Protein AF-A0A7M3IAP6-F1 (afdb_monomer_lite)

Structure (mmCIF, N/CA/C/O backbone):
data_AF-A0A7M3IAP6-F1
#
_entry.id   AF-A0A7M3IAP6-F1
#
loop_
_atom_site.group_PDB
_atom_site.id
_atom_site.type_symbol
_atom_site.label_atom_id
_atom_site.label_alt_id
_atom_site.label_comp_id
_atom_site.label_asym_id
_atom_site.label_entity_id
_atom_site.label_seq_id
_atom_site.pdbx_PDB_ins_code
_atom_site.Cartn_x
_atom_site.Cartn_y
_atom_site.Cartn_z
_atom_site.occupancy
_atom_site.B_iso_or_equiv
_atom_site.auth_seq_id
_atom_site.auth_comp_id
_atom_site.auth_asym_id
_atom_site.auth_atom_id
_atom_site.pdbx_PDB_model_num
ATOM 1 N N . LYS A 1 1 ? -26.383 0.575 -62.147 1.00 45.34 1 LYS A N 1
ATOM 2 C CA . LYS A 1 1 ? -25.329 0.020 -61.262 1.00 45.34 1 LYS A CA 1
ATOM 3 C C . LYS A 1 1 ? -24.252 1.082 -61.033 1.00 45.34 1 LYS A C 1
ATOM 5 O O . LYS A 1 1 ? -23.446 1.267 -61.935 1.00 45.34 1 LYS A O 1
ATOM 10 N N . PRO A 1 2 ? -24.232 1.783 -59.890 1.00 37.94 2 PRO A N 1
ATOM 11 C CA . PRO A 1 2 ? -23.058 2.532 -59.458 1.00 37.94 2 PRO A CA 1
ATOM 12 C C . PRO A 1 2 ? -22.398 1.846 -58.250 1.00 37.94 2 PRO A C 1
ATOM 14 O O . PRO A 1 2 ? -23.062 1.478 -57.285 1.00 37.94 2 PRO A O 1
ATOM 17 N N . VAL A 1 3 ? -21.087 1.629 -58.341 1.00 41.12 3 VAL A N 1
ATOM 18 C CA . VAL A 1 3 ? -20.248 1.026 -57.296 1.00 41.12 3 VAL A CA 1
ATOM 19 C C . VAL A 1 3 ? -19.881 2.109 -56.282 1.00 41.12 3 VAL A C 1
ATOM 21 O O . VAL A 1 3 ? -19.198 3.072 -56.629 1.00 41.12 3 VAL A O 1
ATOM 24 N N . VAL A 1 4 ? -20.321 1.954 -55.033 1.00 40.97 4 VAL A N 1
ATOM 25 C CA . VAL A 1 4 ? -19.908 2.801 -53.906 1.00 40.97 4 VAL A CA 1
ATOM 26 C C . VAL A 1 4 ? -18.504 2.370 -53.476 1.00 40.97 4 VAL A C 1
ATOM 28 O O . VAL A 1 4 ? -18.317 1.263 -52.976 1.00 40.97 4 VAL A O 1
ATOM 31 N N . LYS A 1 5 ? -17.501 3.229 -53.680 1.00 45.88 5 LYS A N 1
ATOM 32 C CA . LYS A 1 5 ? -16.162 3.047 -53.103 1.00 45.88 5 LYS A CA 1
ATOM 33 C C . LYS A 1 5 ? -16.163 3.616 -51.684 1.00 45.88 5 LYS A C 1
ATOM 35 O O . LYS A 1 5 ? -16.084 4.827 -51.509 1.00 45.88 5 LYS A O 1
ATOM 40 N N . ILE A 1 6 ? -16.238 2.748 -50.678 1.00 45.06 6 ILE A N 1
ATOM 41 C CA . ILE A 1 6 ? -15.933 3.105 -49.288 1.00 45.06 6 ILE A CA 1
ATOM 42 C C . ILE A 1 6 ? -14.411 3.177 -49.111 1.00 45.06 6 ILE A C 1
ATOM 44 O O . ILE A 1 6 ? -13.748 2.182 -48.836 1.00 45.06 6 ILE A O 1
ATOM 48 N N . ALA A 1 7 ? -13.833 4.364 -49.287 1.00 40.56 7 ALA A N 1
ATOM 49 C CA . ALA A 1 7 ? -12.480 4.632 -48.814 1.00 40.56 7 ALA A CA 1
ATOM 50 C C . ALA A 1 7 ? -12.535 4.863 -47.296 1.00 40.56 7 ALA A C 1
ATOM 52 O O . ALA A 1 7 ? -12.590 5.995 -46.826 1.00 40.56 7 ALA A O 1
ATOM 53 N N . SER A 1 8 ? -12.563 3.780 -46.519 1.00 42.25 8 SER A N 1
ATOM 54 C CA . SER A 1 8 ? -12.260 3.850 -45.091 1.00 42.25 8 SER A CA 1
ATOM 55 C C . SER A 1 8 ? -10.751 4.046 -44.955 1.00 42.25 8 SER A C 1
ATOM 57 O O . SER A 1 8 ? -9.997 3.073 -44.991 1.00 42.25 8 SER A O 1
ATOM 59 N N . SER A 1 9 ? -10.285 5.295 -44.847 1.00 40.62 9 SER A N 1
ATOM 60 C CA . SER A 1 9 ? -8.897 5.563 -44.469 1.00 40.62 9 SER A CA 1
ATOM 61 C C . SER A 1 9 ? -8.717 5.195 -42.996 1.00 40.62 9 SER A C 1
ATOM 63 O O . SER A 1 9 ? -8.971 5.991 -42.091 1.00 40.62 9 SER A O 1
ATOM 65 N N . ALA A 1 10 ? -8.308 3.952 -42.758 1.00 45.56 10 ALA A N 1
ATOM 66 C CA . ALA A 1 10 ? -7.736 3.535 -41.492 1.00 45.56 10 ALA A CA 1
ATOM 67 C C . ALA A 1 10 ? -6.447 4.339 -41.266 1.00 45.56 10 ALA A C 1
ATOM 69 O O . ALA A 1 10 ? -5.495 4.206 -42.032 1.00 45.56 10 ALA A O 1
ATOM 70 N N . GLY A 1 11 ? -6.431 5.201 -40.250 1.00 43.38 11 GLY A N 1
ATOM 71 C CA . GLY A 1 11 ? -5.235 5.981 -39.936 1.00 43.38 11 GLY A CA 1
ATOM 72 C C . GLY A 1 11 ? -5.472 7.243 -39.119 1.00 43.38 11 GLY A C 1
ATOM 73 O O . GLY A 1 11 ? -4.871 8.267 -39.418 1.00 43.38 11 GLY A O 1
ATOM 74 N N . ALA A 1 12 ? -6.320 7.205 -38.088 1.00 41.56 12 ALA A N 1
ATOM 75 C CA . ALA A 1 12 ? -6.218 8.204 -37.029 1.00 41.56 12 ALA A CA 1
ATOM 76 C C . ALA A 1 12 ? -5.052 7.785 -36.123 1.00 41.56 12 ALA A C 1
ATOM 78 O O . ALA A 1 12 ? -5.175 6.847 -35.335 1.00 41.56 12 ALA A O 1
ATOM 79 N N . ALA A 1 13 ? -3.895 8.426 -36.296 1.00 40.53 13 ALA A N 1
ATOM 80 C CA . ALA A 1 13 ? -2.749 8.255 -35.415 1.00 40.53 13 ALA A CA 1
ATOM 81 C C . ALA A 1 13 ? -3.178 8.580 -33.976 1.00 40.53 13 ALA A C 1
ATOM 83 O O . ALA A 1 13 ? -3.550 9.715 -33.676 1.00 40.53 13 ALA A O 1
ATOM 84 N N . ALA A 1 14 ? -3.157 7.574 -33.099 1.00 43.75 14 ALA A N 1
ATOM 85 C CA . ALA A 1 14 ? -3.390 7.760 -31.677 1.00 43.75 14 ALA A CA 1
ATOM 86 C C . ALA A 1 14 ? -2.325 8.726 -31.144 1.00 43.75 14 ALA A C 1
ATOM 88 O O . ALA A 1 14 ? -1.140 8.395 -31.088 1.00 43.75 14 ALA A O 1
ATOM 89 N N . GLN A 1 15 ? -2.739 9.943 -30.794 1.00 45.78 15 GLN A N 1
ATOM 90 C CA . GLN A 1 15 ? -1.875 10.885 -30.101 1.00 45.78 15 GLN A CA 1
ATOM 91 C C . GLN A 1 15 ? -1.573 10.282 -28.727 1.00 45.78 15 GLN A C 1
ATOM 93 O O . GLN A 1 15 ? -2.432 10.249 -27.851 1.00 45.78 15 GLN A O 1
ATOM 98 N N . SER A 1 16 ? -0.363 9.747 -28.555 1.00 46.41 16 SER A N 1
ATOM 99 C CA . SER A 1 16 ? 0.131 9.317 -27.249 1.00 46.41 16 SER A CA 1
ATOM 100 C C . SER A 1 16 ? 0.337 10.563 -26.397 1.00 46.41 16 SER A C 1
ATOM 102 O O . SER A 1 16 ? 1.414 11.158 -26.392 1.00 46.41 16 SER A O 1
ATOM 104 N N . THR A 1 17 ? -0.708 10.994 -25.698 1.00 43.38 17 THR A N 1
ATOM 105 C CA . THR A 1 17 ? -0.587 11.998 -24.649 1.00 43.38 17 THR A CA 1
ATOM 106 C C . THR A 1 17 ? 0.192 11.368 -23.501 1.00 43.38 17 THR A C 1
ATOM 108 O O . THR A 1 17 ? -0.362 10.667 -22.656 1.00 43.38 17 THR A O 1
ATOM 111 N N . THR A 1 18 ? 1.502 11.598 -23.471 1.00 45.69 18 THR A N 1
ATOM 112 C CA . THR A 1 18 ? 2.340 11.303 -22.310 1.00 45.69 18 THR A CA 1
ATOM 113 C C . THR A 1 18 ? 1.946 12.277 -21.202 1.00 45.69 18 THR A C 1
ATOM 115 O O . THR A 1 18 ? 2.507 13.363 -21.066 1.00 45.69 18 THR A O 1
ATOM 118 N N . VAL A 1 19 ? 0.906 11.930 -20.442 1.00 48.09 19 VAL A N 1
ATOM 119 C CA . VAL A 1 19 ? 0.504 12.685 -19.256 1.00 48.09 19 VAL A CA 1
ATOM 120 C C . VAL A 1 19 ? 1.555 12.420 -18.183 1.00 48.09 19 VAL A C 1
ATOM 122 O O . VAL A 1 19 ? 1.523 11.397 -17.496 1.00 48.09 19 VAL A O 1
ATOM 125 N N . PHE A 1 20 ? 2.505 13.344 -18.043 1.00 46.19 20 PHE A N 1
ATOM 126 C CA . PHE A 1 20 ? 3.306 13.467 -16.832 1.00 46.19 20 PHE A CA 1
ATOM 127 C C . PHE A 1 20 ? 2.345 13.803 -15.691 1.00 46.19 20 PHE A C 1
ATOM 129 O O . PHE A 1 20 ? 1.944 14.952 -15.504 1.00 46.19 20 PHE A O 1
ATOM 136 N N . HIS A 1 21 ? 1.913 12.775 -14.966 1.00 50.50 21 HIS A N 1
ATOM 137 C CA . HIS A 1 21 ? 1.122 12.954 -13.764 1.00 50.50 21 HIS A CA 1
ATOM 138 C C . HIS A 1 21 ? 2.035 13.614 -12.736 1.00 50.50 21 HIS A C 1
ATOM 140 O O . HIS A 1 21 ? 2.928 12.975 -12.186 1.00 50.50 21 HIS A O 1
ATOM 146 N N . LYS A 1 22 ? 1.833 14.916 -12.515 1.00 40.94 22 LYS A N 1
ATOM 147 C CA . LYS A 1 22 ? 2.371 15.631 -11.360 1.00 40.94 22 LYS A CA 1
ATOM 148 C C . LYS A 1 22 ? 2.028 14.798 -10.127 1.00 40.94 22 LYS A C 1
ATOM 150 O O . LYS A 1 22 ? 0.851 14.565 -9.856 1.00 40.94 22 LYS A O 1
ATOM 155 N N . GLU A 1 23 ? 3.064 14.303 -9.466 1.00 45.91 23 GLU A N 1
ATOM 156 C CA . GLU A 1 23 ? 3.024 13.313 -8.397 1.00 45.91 23 GLU A CA 1
ATOM 157 C C . GLU A 1 23 ? 2.244 13.846 -7.188 1.00 45.91 23 GLU A C 1
ATOM 159 O O . GLU A 1 23 ? 2.793 14.343 -6.211 1.00 45.91 23 GLU A O 1
ATOM 164 N N . LYS A 1 24 ? 0.913 13.748 -7.240 1.00 47.38 24 LYS A N 1
ATOM 165 C CA . LYS A 1 24 ? 0.162 13.407 -6.040 1.00 47.38 24 LYS A CA 1
ATOM 166 C C . LYS A 1 24 ? 0.621 11.989 -5.758 1.00 47.38 24 LYS A C 1
ATOM 168 O O . LYS A 1 24 ? 0.294 11.105 -6.545 1.00 47.38 24 LYS A O 1
ATOM 173 N N . THR A 1 25 ? 1.446 11.796 -4.736 1.00 53.53 25 THR A N 1
ATOM 174 C CA . THR A 1 25 ? 1.823 10.475 -4.233 1.00 53.53 25 THR A CA 1
ATOM 175 C C . THR A 1 25 ? 0.534 9.744 -3.880 1.00 53.53 25 THR A C 1
ATOM 177 O O . THR A 1 25 ? -0.014 9.855 -2.784 1.00 53.53 25 THR A O 1
ATOM 180 N N . ILE A 1 26 ? -0.045 9.063 -4.867 1.00 61.38 26 ILE A N 1
ATOM 181 C CA . ILE A 1 26 ? -1.125 8.120 -4.65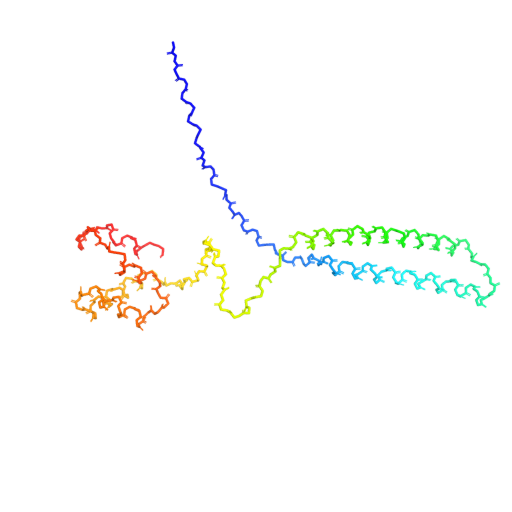2 1.00 61.38 26 ILE A CA 1
ATOM 182 C C . ILE A 1 26 ? -0.429 7.010 -3.881 1.00 61.38 26 ILE A C 1
ATOM 184 O O . ILE A 1 26 ? 0.312 6.236 -4.484 1.00 61.38 26 ILE A O 1
ATOM 188 N N . MET A 1 27 ? -0.588 7.024 -2.552 1.00 72.56 27 MET A N 1
ATOM 189 C CA . MET A 1 27 ? -0.017 6.014 -1.661 1.00 72.56 27 MET A CA 1
ATOM 190 C C . MET A 1 27 ? -0.191 4.641 -2.298 1.00 72.56 27 MET A C 1
ATOM 192 O O . MET A 1 27 ? -1.292 4.302 -2.755 1.00 72.56 27 MET A O 1
ATOM 196 N N . ASN A 1 28 ? 0.896 3.877 -2.354 1.00 86.94 28 ASN A N 1
ATOM 197 C CA . ASN A 1 28 ? 0.859 2.517 -2.867 1.00 86.94 28 ASN A CA 1
ATOM 198 C C . ASN A 1 28 ? -0.159 1.709 -2.040 1.00 86.94 28 ASN A C 1
ATOM 200 O O . ASN A 1 28 ? -0.365 1.984 -0.862 1.00 86.94 28 ASN A O 1
ATOM 204 N N . ILE A 1 29 ? -0.795 0.699 -2.628 1.00 84.62 29 ILE A N 1
ATOM 205 C CA . ILE A 1 29 ? -1.757 -0.173 -1.937 1.00 84.62 29 ILE A CA 1
ATOM 206 C C . ILE A 1 29 ? -1.162 -0.758 -0.653 1.00 84.62 29 ILE A C 1
ATOM 208 O O . ILE A 1 29 ? -1.848 -0.788 0.362 1.00 84.62 29 ILE A O 1
ATOM 212 N N . GLY A 1 30 ? 0.124 -1.121 -0.653 1.00 85.81 30 GLY A N 1
ATOM 213 C CA . GLY A 1 30 ? 0.799 -1.575 0.567 1.00 85.81 30 GLY A CA 1
ATOM 214 C C . GLY A 1 30 ? 0.896 -0.493 1.654 1.00 85.81 30 GLY A C 1
ATOM 215 O O . GLY A 1 30 ? 0.751 -0.782 2.838 1.00 85.81 30 GLY A O 1
ATOM 216 N N . GLU A 1 31 ? 1.097 0.772 1.277 1.00 87.44 31 GLU A N 1
ATOM 217 C CA . GLU A 1 31 ? 1.102 1.907 2.214 1.00 87.44 31 GLU A CA 1
ATOM 218 C C . GLU A 1 31 ? -0.314 2.243 2.698 1.00 87.44 31 GLU A C 1
ATOM 220 O O . GLU A 1 31 ? -0.506 2.578 3.866 1.00 87.44 31 GLU A O 1
ATOM 225 N N . GLN A 1 32 ? -1.315 2.098 1.825 1.00 87.69 32 GLN A N 1
ATOM 226 C CA . GLN A 1 32 ? -2.725 2.234 2.185 1.00 87.69 32 GLN A CA 1
ATOM 227 C C . GLN A 1 32 ? -3.142 1.161 3.195 1.00 87.69 32 GLN A C 1
ATOM 229 O O . GLN A 1 32 ? -3.773 1.487 4.194 1.00 87.69 32 GLN A O 1
ATOM 234 N N . ILE A 1 33 ? -2.755 -0.101 2.991 1.00 90.62 33 ILE A N 1
ATOM 235 C CA . ILE A 1 33 ? -3.041 -1.184 3.943 1.00 90.62 33 ILE A CA 1
ATOM 236 C C . ILE A 1 33 ? -2.445 -0.850 5.313 1.00 90.62 33 ILE A C 1
ATOM 238 O O . ILE A 1 33 ? -3.172 -0.857 6.304 1.00 90.62 33 ILE A O 1
ATOM 242 N N . LYS A 1 34 ? -1.167 -0.454 5.365 1.00 91.38 34 LYS A N 1
ATOM 243 C CA . LYS A 1 34 ? -0.504 -0.076 6.624 1.00 91.38 34 LYS A CA 1
ATOM 244 C C . LYS A 1 34 ? -1.188 1.097 7.328 1.00 91.38 34 LYS A C 1
ATOM 246 O O . LYS A 1 34 ? -1.330 1.080 8.547 1.00 91.38 34 LYS A O 1
ATOM 251 N N . SER A 1 35 ? -1.623 2.120 6.591 1.00 90.06 35 SER A N 1
ATOM 252 C CA . SER A 1 35 ? -2.290 3.274 7.206 1.00 90.06 35 SER A CA 1
ATOM 253 C C . SER A 1 35 ? -3.660 2.909 7.788 1.00 90.06 35 SER A C 1
ATOM 255 O O . SER A 1 35 ? -3.987 3.353 8.891 1.00 90.06 35 SER A O 1
ATOM 257 N N . PHE A 1 36 ? -4.429 2.048 7.116 1.00 93.12 36 PHE A N 1
ATOM 258 C CA . PHE A 1 36 ? -5.700 1.541 7.642 1.00 93.12 36 PHE A CA 1
ATOM 259 C C . PHE A 1 36 ? -5.518 0.560 8.808 1.00 93.12 36 PHE A C 1
ATOM 261 O O . PHE A 1 36 ? -6.313 0.593 9.744 1.00 93.12 36 PHE A O 1
ATOM 268 N N . GLU A 1 37 ? -4.466 -0.262 8.808 1.00 92.25 37 GLU A N 1
ATOM 269 C CA . GLU A 1 37 ? -4.109 -1.116 9.951 1.00 92.25 37 GLU A CA 1
ATOM 270 C C . GLU A 1 37 ? -3.754 -0.279 11.185 1.00 92.25 37 GLU A C 1
ATOM 272 O O . GLU A 1 37 ? -4.269 -0.540 12.272 1.00 92.25 37 GLU A O 1
ATOM 277 N N . ASN A 1 38 ? -2.964 0.783 11.007 1.00 93.50 38 ASN A N 1
ATOM 278 C CA . ASN A 1 38 ? -2.654 1.725 12.082 1.00 93.50 38 ASN A CA 1
ATOM 279 C C . ASN A 1 38 ? -3.916 2.432 12.592 1.00 93.50 38 ASN A C 1
ATOM 281 O O . ASN A 1 38 ? -4.099 2.562 13.801 1.00 93.50 38 ASN A O 1
ATOM 285 N N . LYS A 1 39 ? -4.816 2.848 11.688 1.00 91.88 39 LYS A N 1
ATOM 286 C CA . LYS A 1 39 ? -6.099 3.449 12.077 1.00 91.88 39 LYS A CA 1
ATOM 287 C C . LYS A 1 39 ? -6.954 2.466 12.883 1.00 91.88 39 LYS A C 1
ATOM 289 O O . LYS A 1 39 ? -7.492 2.847 13.915 1.00 91.88 39 LYS A O 1
ATOM 294 N N . ARG A 1 40 ? -7.047 1.202 12.455 1.00 93.88 40 ARG A N 1
ATOM 295 C CA . ARG A 1 40 ? -7.762 0.148 13.191 1.00 93.88 40 ARG A CA 1
ATOM 296 C C . ARG A 1 40 ? -7.177 -0.053 14.588 1.00 93.88 40 ARG A C 1
ATOM 298 O O . ARG A 1 40 ? -7.937 -0.139 15.544 1.00 93.88 40 ARG A O 1
ATOM 305 N N . ALA A 1 41 ? -5.851 -0.123 14.704 1.00 92.88 41 ALA A N 1
ATOM 306 C CA . ALA A 1 41 ? -5.173 -0.287 15.986 1.00 92.88 41 ALA A CA 1
ATOM 307 C C . ALA A 1 41 ? -5.429 0.902 16.925 1.00 92.88 41 ALA A C 1
ATOM 309 O O . ALA A 1 41 ? -5.720 0.690 18.096 1.00 92.88 41 ALA A O 1
ATOM 310 N N . ALA A 1 42 ? -5.396 2.133 16.407 1.00 92.50 42 ALA A N 1
ATOM 311 C CA . ALA A 1 42 ? -5.696 3.331 17.190 1.00 92.50 42 ALA A CA 1
ATOM 312 C C . ALA A 1 42 ? -7.151 3.354 17.696 1.00 92.50 42 ALA A C 1
ATOM 314 O O . ALA A 1 42 ? -7.385 3.634 18.868 1.00 92.50 42 ALA A O 1
ATOM 315 N N . LEU A 1 43 ? -8.123 3.013 16.839 1.00 90.81 43 LEU A N 1
ATOM 316 C CA . LEU A 1 43 ? -9.536 2.937 17.235 1.00 90.81 43 LE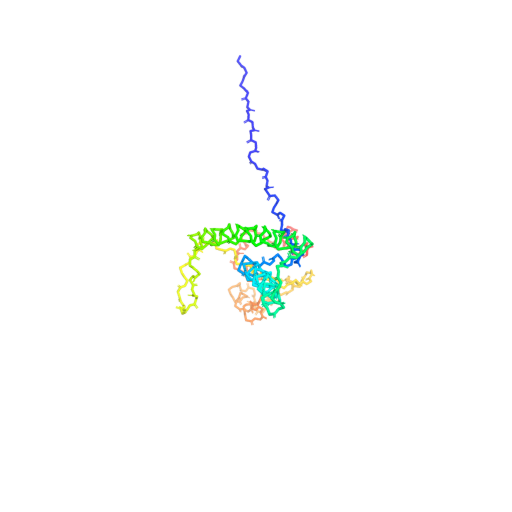U A CA 1
ATOM 317 C C . LEU A 1 43 ? -9.787 1.813 18.252 1.00 90.81 43 LEU A C 1
ATOM 319 O O . LEU A 1 43 ? -10.521 2.007 19.215 1.00 90.81 43 LEU A O 1
ATOM 323 N N . ALA A 1 44 ? -9.152 0.651 18.068 1.00 91.31 44 ALA A N 1
ATOM 324 C CA . ALA A 1 44 ? -9.250 -0.462 19.010 1.00 91.31 44 ALA A CA 1
ATOM 325 C C . ALA A 1 44 ? -8.634 -0.117 20.375 1.00 91.31 44 ALA A C 1
ATOM 327 O O . ALA A 1 44 ? -9.241 -0.413 21.398 1.00 91.31 44 ALA A O 1
ATOM 328 N N . ALA A 1 45 ? -7.480 0.559 20.391 1.00 92.62 45 ALA A N 1
ATOM 329 C CA . ALA A 1 45 ? -6.850 1.027 21.621 1.00 92.62 45 ALA A CA 1
ATOM 330 C C . ALA A 1 45 ? -7.728 2.052 22.356 1.00 92.62 45 ALA A C 1
ATOM 332 O O . ALA A 1 45 ? -7.873 1.968 23.570 1.00 92.62 45 ALA A O 1
ATOM 333 N N . SER A 1 46 ? -8.368 2.975 21.629 1.00 86.81 46 SER A N 1
ATOM 334 C CA . SER A 1 46 ? -9.306 3.931 22.229 1.00 86.81 46 SER A CA 1
ATOM 335 C C . SER A 1 46 ? -10.526 3.234 22.842 1.00 86.81 46 SER A C 1
ATOM 337 O O . SER A 1 46 ? -10.947 3.606 23.935 1.00 86.81 46 SER A O 1
ATOM 339 N N . LEU A 1 47 ? -11.065 2.200 22.184 1.00 88.69 47 LEU A N 1
ATOM 340 C CA . LEU A 1 47 ? -12.152 1.387 22.741 1.00 88.69 47 LEU A CA 1
ATOM 341 C C . LEU A 1 47 ? -11.739 0.628 24.003 1.00 88.69 47 LEU A C 1
ATOM 343 O O . LEU A 1 47 ? -12.495 0.581 24.973 1.00 88.69 47 LEU A O 1
ATOM 347 N N . GLU A 1 48 ? -10.555 0.020 23.981 1.00 89.50 48 GLU A N 1
ATOM 348 C CA . GLU A 1 48 ? -10.005 -0.706 25.123 1.00 89.50 48 GLU A CA 1
ATOM 349 C C . GLU A 1 48 ? -9.744 0.233 26.305 1.00 89.50 48 GLU A C 1
ATOM 351 O O . GLU A 1 48 ? -10.055 -0.121 27.439 1.00 89.50 48 GLU A O 1
ATOM 356 N N . GLU A 1 49 ? -9.257 1.450 26.054 1.00 88.81 49 GLU A N 1
ATOM 357 C CA . GLU A 1 49 ? -9.029 2.461 27.088 1.00 88.81 49 GLU A CA 1
ATOM 358 C C . GLU A 1 49 ? -10.335 2.886 27.774 1.00 88.81 49 GLU A C 1
ATOM 360 O O . GLU A 1 49 ? -10.386 2.938 29.003 1.00 88.81 49 GLU A O 1
ATOM 365 N N . VAL A 1 50 ? -11.401 3.142 27.006 1.00 86.00 50 VAL A N 1
ATOM 366 C CA . VAL A 1 50 ? -12.722 3.495 27.561 1.00 86.00 50 VAL A CA 1
ATOM 367 C C . VAL A 1 50 ? -13.281 2.343 28.399 1.00 86.00 50 VAL A C 1
ATOM 369 O O . VAL A 1 50 ? -13.707 2.550 29.534 1.00 86.00 50 VAL A O 1
ATOM 372 N N . MET A 1 51 ? -13.215 1.112 27.884 1.00 85.31 51 MET A N 1
ATOM 373 C CA . MET A 1 51 ? -13.684 -0.074 28.611 1.00 85.31 51 MET A CA 1
ATOM 374 C C . MET A 1 51 ? -12.857 -0.364 29.870 1.00 85.31 51 MET A C 1
ATOM 376 O O . MET A 1 51 ? -13.414 -0.762 30.892 1.00 85.31 51 MET A O 1
ATOM 380 N N . THR A 1 52 ? -11.543 -0.138 29.823 1.00 88.56 52 THR A N 1
ATOM 381 C CA . THR A 1 52 ? -10.655 -0.318 30.980 1.00 88.56 52 THR A CA 1
ATOM 382 C C . THR A 1 52 ? -10.953 0.721 32.056 1.00 88.56 52 THR A C 1
ATOM 384 O O . THR A 1 52 ? -11.110 0.346 33.212 1.00 88.56 52 THR A O 1
ATOM 387 N N . LYS A 1 53 ? -11.130 1.998 31.687 1.00 87.69 53 LYS A N 1
ATOM 388 C CA . LYS A 1 53 ? -11.514 3.066 32.627 1.00 87.69 53 LYS A CA 1
ATOM 389 C C . LYS A 1 53 ? -12.853 2.782 33.304 1.00 87.69 53 LYS A C 1
ATOM 391 O O . LYS A 1 53 ? -12.947 2.867 34.524 1.00 87.69 53 LYS A O 1
ATOM 396 N N . ALA A 1 54 ? -13.866 2.373 32.538 1.00 87.44 54 ALA A N 1
ATOM 397 C CA . ALA A 1 54 ? -15.165 1.996 33.097 1.00 87.44 54 ALA A CA 1
ATOM 398 C C . ALA A 1 54 ? -15.048 0.808 34.075 1.00 87.44 54 ALA A C 1
ATOM 400 O O . ALA A 1 54 ? -15.660 0.815 35.145 1.00 87.44 54 ALA A O 1
ATOM 401 N N . ALA A 1 55 ? -14.212 -0.186 33.745 1.00 86.19 55 ALA A N 1
ATOM 402 C CA . ALA A 1 55 ? -13.949 -1.334 34.610 1.00 86.19 55 ALA A CA 1
ATOM 403 C C . ALA A 1 55 ? -13.180 -0.961 35.893 1.00 86.19 55 ALA A C 1
ATOM 405 O O . ALA A 1 55 ? -13.519 -1.468 36.962 1.00 86.19 55 ALA A O 1
ATOM 406 N N . GLU A 1 56 ? -12.183 -0.073 35.810 1.00 87.00 56 GLU A N 1
ATOM 407 C CA . GLU A 1 56 ? -11.425 0.433 36.966 1.00 87.00 56 GLU A CA 1
ATOM 408 C C . GLU A 1 56 ? -12.301 1.269 37.908 1.00 87.00 56 GLU A C 1
ATOM 410 O O . GLU A 1 56 ? -12.201 1.144 39.130 1.00 87.00 56 GLU A O 1
ATOM 415 N N . GLU A 1 57 ? -13.199 2.081 37.351 1.00 87.00 57 GLU A N 1
ATOM 416 C CA . GLU A 1 57 ? -14.156 2.895 38.108 1.00 87.00 57 GLU A CA 1
ATOM 417 C C . GLU A 1 57 ? -15.356 2.081 38.626 1.00 87.00 57 GLU A C 1
ATOM 419 O O . GLU A 1 57 ? -16.159 2.588 39.412 1.00 87.00 57 GLU A O 1
ATOM 424 N N . GLY A 1 58 ? -15.487 0.814 38.214 1.00 81.31 58 GLY A N 1
ATOM 425 C CA . GLY A 1 58 ? -16.571 -0.076 38.631 1.00 81.31 58 GLY A CA 1
ATOM 426 C C . GLY A 1 58 ? -17.958 0.409 38.202 1.00 81.31 58 GLY A C 1
ATOM 427 O O . GLY A 1 58 ? -18.952 0.070 38.851 1.00 81.31 58 GLY A O 1
ATOM 428 N N . ARG A 1 59 ? -18.034 1.211 37.135 1.00 81.81 59 ARG A N 1
ATOM 429 C CA . ARG A 1 59 ? -19.279 1.775 36.605 1.00 81.81 59 ARG A CA 1
ATOM 430 C C . ARG A 1 59 ? -19.600 1.203 35.230 1.00 81.81 59 ARG A C 1
ATOM 432 O O . ARG A 1 59 ? -18.720 0.777 34.489 1.00 81.81 59 ARG A O 1
ATOM 439 N N . THR A 1 60 ? -20.879 1.205 34.879 1.00 80.62 60 THR A N 1
ATOM 440 C CA . THR A 1 60 ? -21.288 0.986 33.490 1.00 80.62 60 THR A CA 1
ATOM 441 C C . THR A 1 60 ? -21.000 2.242 32.672 1.00 80.62 60 THR A C 1
ATOM 443 O O . THR A 1 60 ? -20.957 3.343 33.232 1.00 80.62 60 THR A O 1
ATOM 446 N N . LEU A 1 61 ? -20.818 2.075 31.360 1.00 80.31 61 LEU A N 1
ATOM 447 C CA . LEU A 1 61 ? -20.748 3.217 30.449 1.00 80.31 61 LEU A CA 1
ATOM 448 C C . LEU A 1 61 ? -22.028 4.045 30.581 1.00 80.31 61 LEU A C 1
ATOM 450 O O . LEU A 1 61 ? -23.113 3.491 30.796 1.00 80.31 61 LEU A O 1
ATOM 454 N N . ASP A 1 62 ? -21.882 5.362 30.516 1.00 85.44 62 ASP A N 1
ATOM 455 C CA . ASP A 1 62 ? -23.032 6.244 30.365 1.00 85.44 62 ASP A CA 1
ATOM 456 C C . ASP A 1 62 ? -23.538 6.238 28.909 1.00 85.44 62 ASP A C 1
ATOM 458 O O . ASP A 1 62 ? -22.964 5.593 28.032 1.00 85.44 62 ASP A O 1
ATOM 462 N N . VAL A 1 63 ? -24.641 6.943 28.651 1.00 84.69 63 VAL A N 1
ATOM 463 C CA . VAL A 1 63 ? -25.266 6.986 27.319 1.00 84.69 63 VAL A CA 1
ATOM 464 C C . VAL A 1 63 ? -24.334 7.603 26.267 1.00 84.69 63 VAL A C 1
ATOM 466 O O . VAL A 1 63 ? -24.323 7.141 25.129 1.00 84.69 63 VAL A O 1
ATOM 469 N N . GLU A 1 64 ? -23.539 8.617 26.623 1.00 84.25 64 GLU A N 1
ATOM 470 C CA . GLU A 1 64 ? -22.629 9.276 25.675 1.00 84.25 64 GLU A CA 1
ATOM 471 C C . GLU A 1 64 ? -21.443 8.361 25.328 1.00 84.25 64 GLU A C 1
ATOM 473 O O . GLU A 1 64 ? -21.020 8.273 24.170 1.00 84.25 64 GLU A O 1
ATOM 478 N N . GLU A 1 65 ? -20.922 7.630 26.312 1.00 82.06 65 GLU A N 1
ATOM 479 C CA . GLU A 1 65 ? -19.853 6.655 26.120 1.00 82.06 65 GLU A CA 1
ATOM 480 C C . GLU A 1 65 ? -20.314 5.401 25.369 1.00 82.06 65 GLU A C 1
ATOM 482 O O . GLU A 1 65 ? -19.550 4.858 24.568 1.00 82.06 65 GLU A O 1
ATOM 487 N N . GLU A 1 66 ? -21.548 4.946 25.592 1.00 85.94 66 GLU A N 1
ATOM 488 C CA . GLU A 1 66 ? -22.153 3.834 24.853 1.00 85.94 66 GLU A CA 1
ATOM 489 C C . GLU A 1 66 ? -22.336 4.198 23.370 1.00 85.94 66 GLU A C 1
ATOM 491 O O . GLU A 1 66 ? -21.914 3.445 22.487 1.00 85.94 66 GLU A O 1
ATOM 496 N N . GLU A 1 67 ? -22.834 5.404 23.072 1.00 88.94 67 GLU A N 1
ATOM 497 C CA . GLU A 1 67 ? -22.904 5.912 21.696 1.00 88.94 67 GLU A CA 1
ATOM 498 C C . GLU A 1 67 ? -21.511 6.037 21.055 1.00 88.94 67 GLU A C 1
ATOM 500 O O . GLU A 1 67 ? -21.314 5.660 19.893 1.00 88.94 67 GLU A O 1
ATOM 505 N N . HIS A 1 68 ? -20.515 6.537 21.794 1.00 86.19 68 HIS A N 1
ATOM 506 C CA . HIS A 1 68 ? -19.137 6.618 21.305 1.00 86.19 68 HIS A CA 1
ATOM 507 C C . HIS A 1 68 ? -18.545 5.227 21.028 1.00 86.19 68 HIS A C 1
ATOM 509 O O . HIS A 1 68 ? -17.852 5.033 20.018 1.00 86.19 68 HIS A O 1
ATOM 515 N N . TYR A 1 69 ? -18.834 4.250 21.891 1.00 88.88 69 TYR A N 1
ATOM 516 C CA . TYR A 1 69 ? -18.422 2.862 21.717 1.00 88.88 69 TYR A CA 1
ATOM 517 C C . TYR A 1 69 ? -19.002 2.275 20.430 1.00 88.88 69 TYR A C 1
ATOM 519 O O . TYR A 1 69 ? -18.253 1.772 19.586 1.00 88.88 69 TYR A O 1
ATOM 527 N N . ASP A 1 70 ? -20.316 2.385 20.241 1.00 91.25 70 ASP A N 1
ATOM 528 C CA . ASP A 1 70 ? -21.007 1.826 19.080 1.00 91.25 70 ASP A CA 1
ATOM 529 C C . ASP A 1 70 ? -20.571 2.480 17.768 1.00 91.25 70 ASP A C 1
ATOM 531 O O . ASP A 1 70 ? -20.333 1.781 16.772 1.00 91.25 70 ASP A O 1
ATOM 535 N N . ASN A 1 71 ? -20.383 3.801 17.773 1.00 91.94 71 ASN A N 1
ATOM 536 C CA . ASN A 1 71 ? -19.852 4.537 16.628 1.00 91.94 71 ASN A CA 1
ATOM 537 C C . ASN A 1 71 ? -18.434 4.066 16.277 1.00 91.94 71 ASN A C 1
ATOM 539 O O . ASN A 1 71 ? -18.157 3.721 15.124 1.00 91.94 71 ASN A O 1
ATOM 543 N N . THR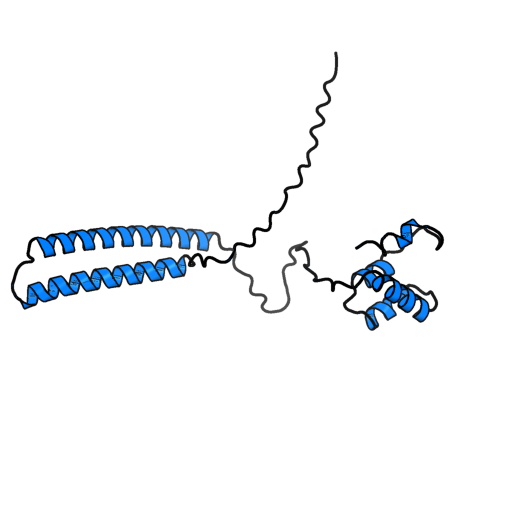 A 1 72 ? -17.552 3.955 17.272 1.00 90.25 72 THR A N 1
ATOM 544 C CA . THR A 1 72 ? -16.172 3.492 17.061 1.00 90.25 72 THR A CA 1
ATOM 545 C C . THR A 1 72 ? -16.137 2.035 16.591 1.00 90.25 72 THR A C 1
ATOM 547 O O . THR A 1 72 ? -15.389 1.683 15.673 1.00 90.25 72 THR A O 1
ATOM 550 N N . ALA A 1 73 ? -16.994 1.175 17.142 1.00 90.25 73 ALA A N 1
ATOM 551 C CA . ALA A 1 73 ? -17.137 -0.210 16.707 1.00 90.25 73 ALA A CA 1
ATOM 552 C C . ALA A 1 73 ? -17.655 -0.305 15.260 1.00 90.25 73 ALA A C 1
ATOM 554 O O . ALA A 1 73 ? -17.205 -1.160 14.489 1.00 90.25 73 ALA A O 1
ATOM 555 N N . ALA A 1 74 ? -18.580 0.568 14.855 1.00 93.94 74 ALA A N 1
ATOM 556 C CA . ALA A 1 74 ? -19.032 0.666 13.470 1.00 93.94 74 ALA A CA 1
ATOM 557 C C . ALA A 1 74 ? -17.901 1.118 12.530 1.00 93.94 74 ALA A C 1
ATOM 559 O O . ALA A 1 74 ? -17.721 0.514 11.467 1.00 93.94 74 ALA A O 1
ATOM 560 N N . GLU A 1 75 ? -17.091 2.101 12.930 1.00 92.06 75 GLU A N 1
ATOM 561 C CA . GLU A 1 75 ? -15.914 2.529 12.165 1.00 92.06 75 GLU A CA 1
ATOM 562 C C . GLU A 1 75 ? -14.890 1.402 11.993 1.00 92.06 75 GLU A C 1
ATOM 564 O O . GLU A 1 75 ? -14.410 1.177 10.879 1.00 92.06 75 GLU A O 1
ATOM 569 N N . ILE A 1 76 ? -14.596 0.635 13.048 1.00 93.38 76 ILE A N 1
ATOM 570 C CA . ILE A 1 76 ? -13.688 -0.521 12.964 1.00 93.38 76 ILE A CA 1
ATOM 571 C C . ILE A 1 76 ? -14.202 -1.539 11.941 1.00 93.38 76 ILE A C 1
ATOM 573 O O . ILE A 1 76 ? -13.433 -1.989 11.091 1.00 93.38 76 ILE A O 1
ATOM 577 N N . ARG A 1 77 ? -15.508 -1.847 11.943 1.00 93.69 77 ARG A N 1
ATOM 578 C CA . ARG A 1 77 ? -16.1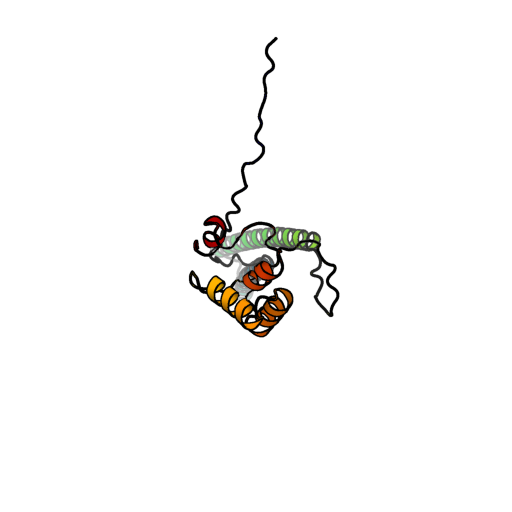15 -2.751 10.945 1.00 93.69 77 ARG A CA 1
ATOM 579 C C . ARG A 1 77 ? -15.958 -2.217 9.518 1.00 93.69 77 ARG A C 1
ATOM 581 O O . ARG A 1 77 ? -15.688 -2.991 8.597 1.00 93.69 77 ARG A O 1
ATOM 588 N N . GLN A 1 78 ? -16.109 -0.907 9.318 1.00 93.94 78 GLN A N 1
ATOM 589 C CA . GLN A 1 78 ? -15.901 -0.279 8.009 1.00 93.94 78 GLN A CA 1
ATOM 590 C C . GLN A 1 78 ? -14.436 -0.356 7.565 1.00 93.94 78 GLN A C 1
ATOM 592 O O . GLN A 1 78 ? -14.170 -0.697 6.408 1.00 93.94 78 GLN A O 1
ATOM 597 N N . VAL A 1 79 ? -13.491 -0.087 8.472 1.00 93.81 79 VAL A N 1
ATOM 598 C CA . VAL A 1 79 ? -12.048 -0.187 8.209 1.00 93.81 79 VAL A CA 1
ATOM 599 C C . VAL A 1 79 ? -11.657 -1.627 7.878 1.00 93.81 79 VAL A C 1
ATOM 601 O O . VAL A 1 79 ? -10.968 -1.846 6.883 1.00 93.81 79 VAL A O 1
ATOM 604 N N . ASP A 1 80 ? -12.160 -2.614 8.618 1.00 93.25 80 ASP A N 1
ATOM 605 C CA . ASP A 1 80 ? -11.913 -4.037 8.354 1.00 93.25 80 ASP A CA 1
ATOM 606 C C . ASP A 1 80 ? -12.452 -4.469 6.982 1.00 93.25 80 ASP A C 1
ATOM 608 O O . ASP A 1 80 ? -11.763 -5.156 6.216 1.00 93.25 80 ASP A O 1
ATOM 612 N N . ALA A 1 81 ? -13.648 -4.006 6.608 1.00 95.00 81 ALA A N 1
ATOM 613 C CA . ALA A 1 81 ? -14.187 -4.232 5.269 1.00 95.00 81 ALA A CA 1
ATOM 614 C C . ALA A 1 81 ? -13.313 -3.583 4.179 1.00 95.00 81 ALA A C 1
ATOM 616 O O . ALA A 1 81 ? -13.139 -4.154 3.098 1.00 95.00 81 ALA A O 1
ATOM 617 N N . HIS A 1 82 ? -12.747 -2.403 4.445 1.00 92.38 82 HIS A N 1
ATOM 618 C CA . HIS A 1 82 ? -11.839 -1.723 3.521 1.00 92.38 82 HIS A CA 1
ATOM 619 C C . HIS A 1 82 ? -10.494 -2.451 3.385 1.00 92.38 82 HIS A C 1
ATOM 621 O O . HIS A 1 82 ? -10.013 -2.635 2.265 1.00 92.38 82 HIS A O 1
ATOM 627 N N . LEU A 1 83 ? -9.929 -2.931 4.496 1.00 93.62 83 LEU A N 1
ATOM 628 C CA . LEU A 1 83 ? -8.707 -3.736 4.521 1.00 93.62 83 LEU A CA 1
ATOM 629 C C . LEU A 1 83 ? -8.868 -5.031 3.725 1.00 93.62 83 LEU A C 1
ATOM 631 O O . LEU A 1 83 ? -7.982 -5.380 2.946 1.00 93.62 83 LEU A O 1
ATOM 635 N N . LYS A 1 84 ? -10.012 -5.716 3.855 1.00 94.44 84 LYS A N 1
ATOM 636 C CA . LYS A 1 84 ? -10.303 -6.922 3.066 1.00 94.44 84 LYS A CA 1
ATOM 637 C C . LYS A 1 84 ? -10.268 -6.636 1.561 1.00 94.44 84 LYS A C 1
ATOM 639 O O . LYS A 1 84 ? -9.549 -7.314 0.833 1.00 94.44 84 LYS A O 1
ATOM 644 N N . ARG A 1 85 ? -10.978 -5.596 1.107 1.00 92.56 85 ARG A N 1
ATOM 645 C CA . ARG A 1 85 ? -11.002 -5.200 -0.315 1.00 92.56 85 ARG A CA 1
ATOM 646 C C . ARG A 1 85 ? -9.615 -4.807 -0.828 1.00 92.56 85 ARG A C 1
ATOM 648 O O . ARG A 1 85 ? -9.260 -5.154 -1.950 1.00 92.56 85 ARG A O 1
ATOM 655 N N . LEU A 1 86 ? -8.824 -4.099 -0.017 1.00 91.31 86 LEU A N 1
ATOM 656 C CA . LEU A 1 86 ? -7.459 -3.714 -0.385 1.00 91.31 86 LEU A CA 1
ATOM 657 C C . LEU A 1 86 ? -6.531 -4.924 -0.518 1.00 91.31 86 LEU A C 1
ATOM 659 O O . LEU A 1 86 ? -5.770 -4.981 -1.480 1.00 91.31 86 LEU A O 1
ATOM 663 N N . ARG A 1 87 ? -6.625 -5.908 0.383 1.00 90.62 87 ARG A N 1
ATOM 664 C CA . ARG A 1 87 ? -5.841 -7.151 0.291 1.00 90.62 87 ARG A CA 1
ATOM 665 C C . ARG A 1 87 ? -6.247 -8.013 -0.902 1.00 90.62 87 ARG A C 1
ATOM 667 O O . ARG A 1 87 ? -5.383 -8.579 -1.560 1.00 90.62 87 ARG A O 1
ATOM 674 N N . GLU A 1 88 ? -7.537 -8.090 -1.223 1.00 90.50 88 GLU A N 1
ATOM 675 C CA . GLU A 1 88 ? -8.011 -8.768 -2.441 1.00 90.50 88 GLU A CA 1
ATOM 676 C C . GLU A 1 88 ? -7.462 -8.091 -3.705 1.00 90.50 88 GLU A C 1
ATOM 678 O O . GLU A 1 88 ? -7.003 -8.762 -4.631 1.00 90.50 88 GLU A O 1
ATOM 683 N N . LEU A 1 89 ? -7.445 -6.757 -3.723 1.00 86.88 89 LEU A N 1
ATOM 684 C CA . LEU A 1 89 ? -6.877 -5.971 -4.814 1.00 86.88 89 LEU A CA 1
ATOM 685 C C . LEU A 1 89 ? -5.355 -6.169 -4.913 1.00 86.88 89 LEU A C 1
ATOM 687 O O . LEU A 1 89 ? -4.833 -6.348 -6.015 1.00 86.88 89 LEU A O 1
ATOM 691 N N . GLU A 1 90 ? -4.644 -6.187 -3.784 1.00 87.19 90 GLU A N 1
ATOM 692 C CA . GLU A 1 90 ? -3.211 -6.494 -3.720 1.00 87.19 90 GLU A CA 1
ATOM 693 C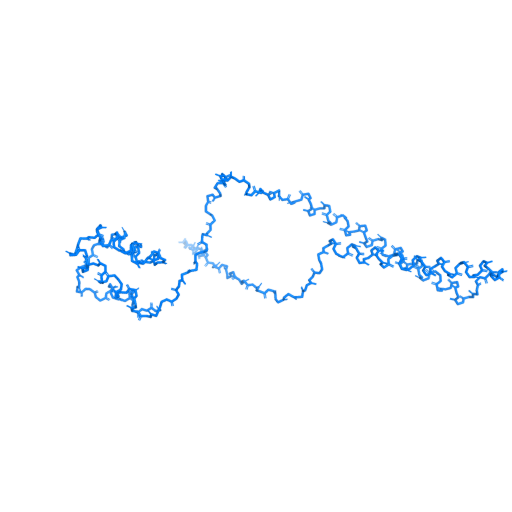 C . GLU A 1 90 ? -2.911 -7.901 -4.251 1.00 87.19 90 GLU A C 1
ATOM 695 O O . GLU A 1 90 ? -2.055 -8.052 -5.122 1.00 87.19 90 GLU A O 1
ATOM 700 N N . ALA A 1 91 ? -3.658 -8.915 -3.807 1.00 85.12 91 ALA A N 1
ATOM 701 C CA . ALA A 1 91 ? -3.514 -10.292 -4.270 1.00 85.12 91 ALA A CA 1
ATOM 702 C C . ALA A 1 91 ? -3.796 -10.423 -5.776 1.00 85.12 91 ALA A C 1
ATOM 704 O O . ALA A 1 91 ? -3.046 -11.090 -6.490 1.00 85.12 91 ALA A O 1
ATOM 705 N N . GLY A 1 92 ? -4.826 -9.737 -6.283 1.00 82.31 92 GLY A N 1
ATOM 706 C CA . GLY A 1 92 ? -5.114 -9.672 -7.717 1.00 82.31 92 GLY A CA 1
ATOM 707 C C . GLY A 1 92 ? -3.967 -9.042 -8.510 1.00 82.31 92 GLY A C 1
ATOM 708 O O . GLY A 1 92 ? -3.540 -9.588 -9.529 1.00 82.31 92 GLY A O 1
ATOM 709 N N . LYS A 1 93 ? -3.396 -7.937 -8.013 1.00 81.19 93 LYS A N 1
ATOM 710 C CA . LYS A 1 93 ? -2.223 -7.311 -8.638 1.00 81.19 93 LYS A CA 1
ATOM 711 C C . LYS A 1 93 ? -1.003 -8.223 -8.605 1.00 81.19 93 LYS A C 1
ATOM 713 O O . LYS A 1 93 ? -0.347 -8.347 -9.635 1.00 81.19 93 LYS A O 1
ATOM 718 N N . ALA A 1 94 ? -0.738 -8.889 -7.484 1.00 74.50 94 ALA A N 1
ATOM 719 C CA . ALA A 1 94 ? 0.359 -9.842 -7.344 1.00 74.50 94 ALA A CA 1
ATOM 720 C C . ALA A 1 94 ? 0.212 -11.038 -8.300 1.00 74.50 94 ALA A C 1
ATOM 722 O O . ALA A 1 94 ? 1.192 -11.443 -8.916 1.00 74.50 94 ALA A O 1
ATOM 723 N N . ALA A 1 95 ? -1.006 -11.551 -8.499 1.00 73.19 95 ALA A N 1
ATOM 724 C CA . ALA A 1 95 ? -1.270 -12.647 -9.434 1.00 73.19 95 ALA A CA 1
ATOM 725 C C . ALA A 1 95 ? -1.032 -12.252 -10.903 1.00 73.19 95 ALA A C 1
ATOM 727 O O . ALA A 1 95 ? -0.593 -13.070 -11.708 1.00 73.19 95 ALA A O 1
ATOM 728 N N . THR A 1 96 ? -1.302 -10.993 -11.256 1.00 71.12 96 THR A N 1
ATOM 729 C CA . THR A 1 96 ? -1.039 -10.454 -12.604 1.00 71.12 96 THR A CA 1
ATOM 730 C C . THR A 1 96 ? 0.372 -9.888 -12.777 1.00 71.12 96 THR A C 1
ATOM 732 O O . THR A 1 96 ? 0.759 -9.522 -13.890 1.00 71.12 96 THR A O 1
ATOM 735 N N . ALA A 1 97 ? 1.149 -9.798 -11.694 1.00 63.72 97 ALA A N 1
ATOM 736 C CA . ALA A 1 97 ? 2.494 -9.257 -11.729 1.00 63.72 97 ALA A CA 1
ATOM 737 C C . ALA A 1 97 ? 3.428 -10.262 -12.406 1.00 63.72 97 ALA A C 1
ATOM 739 O O . ALA A 1 97 ? 3.656 -11.367 -11.915 1.00 63.72 97 ALA A O 1
ATOM 740 N N . GLN A 1 98 ? 3.997 -9.870 -13.545 1.00 66.06 98 GLN A N 1
ATOM 741 C CA . GLN A 1 98 ? 5.067 -10.654 -14.145 1.00 66.06 98 GLN A CA 1
ATOM 742 C C . GLN A 1 98 ? 6.329 -10.545 -13.280 1.00 66.06 98 GLN A C 1
ATOM 744 O O . GLN A 1 98 ? 6.666 -9.442 -12.834 1.00 66.06 98 GLN A O 1
ATOM 749 N N . PRO A 1 99 ? 7.056 -11.654 -13.062 1.00 63.41 99 PRO A N 1
ATOM 750 C CA . PRO A 1 99 ? 8.311 -11.613 -12.335 1.00 63.41 99 PRO A CA 1
ATOM 751 C C . PRO A 1 99 ? 9.290 -10.703 -13.075 1.00 63.41 99 PRO A C 1
ATOM 753 O O . PRO A 1 99 ? 9.605 -10.917 -14.250 1.00 63.41 99 PRO A O 1
ATOM 756 N N . VAL A 1 100 ? 9.792 -9.687 -12.375 1.00 59.91 100 VAL A N 1
ATOM 757 C CA . VAL A 1 100 ? 10.902 -8.879 -12.870 1.00 59.91 100 VAL A CA 1
ATOM 758 C C . VAL A 1 100 ? 12.102 -9.812 -12.940 1.00 59.91 100 VAL A C 1
ATOM 760 O O . VAL A 1 100 ? 12.641 -10.220 -11.911 1.00 59.91 100 VAL A O 1
ATOM 763 N N . LYS A 1 101 ? 12.506 -10.192 -14.156 1.00 59.50 101 LYS A N 1
ATOM 764 C CA . LYS A 1 101 ? 13.780 -10.877 -14.362 1.00 59.50 101 LYS A CA 1
ATOM 765 C C . LYS A 1 101 ? 14.858 -9.936 -13.840 1.00 59.50 101 LYS A C 1
ATOM 767 O O . LYS A 1 101 ? 15.145 -8.926 -14.481 1.00 59.50 101 LYS A O 1
ATOM 772 N N . GLN A 1 102 ? 15.417 -10.234 -12.665 1.00 50.16 102 GLN A N 1
ATOM 773 C CA . GLN A 1 102 ? 16.629 -9.562 -12.227 1.00 50.16 102 GLN A CA 1
ATOM 774 C C . GLN A 1 102 ? 17.646 -9.726 -13.352 1.00 50.16 102 GLN A C 1
ATOM 776 O O . GLN A 1 102 ? 17.934 -10.846 -13.776 1.00 50.16 102 GLN A O 1
ATOM 781 N N . ALA A 1 103 ? 18.181 -8.611 -13.840 1.00 50.84 103 ALA A N 1
ATOM 782 C CA . ALA A 1 103 ? 19.356 -8.603 -14.694 1.00 50.84 103 ALA A CA 1
ATOM 783 C C . ALA A 1 103 ? 20.587 -8.968 -13.844 1.00 50.84 103 ALA A C 1
ATOM 785 O O . ALA A 1 103 ? 21.505 -8.174 -13.672 1.00 50.84 103 ALA A O 1
ATOM 786 N N . GLY A 1 104 ? 20.576 -10.170 -13.271 1.00 48.50 104 GLY A N 1
ATOM 787 C CA . GLY A 1 104 ? 21.755 -10.843 -12.765 1.00 48.50 104 GLY A CA 1
ATOM 788 C C . GLY A 1 104 ? 22.425 -11.519 -13.949 1.00 48.50 104 GLY A C 1
ATOM 789 O O . GLY A 1 104 ? 21.948 -12.534 -14.444 1.00 48.50 104 GLY A O 1
ATOM 790 N N . ASN A 1 105 ? 23.515 -10.913 -14.406 1.00 48.09 105 ASN A N 1
ATOM 791 C CA . ASN A 1 105 ? 24.525 -11.512 -15.271 1.00 48.09 105 ASN A CA 1
ATOM 792 C C . ASN A 1 105 ? 24.037 -11.909 -16.678 1.00 48.09 105 ASN A C 1
ATOM 794 O O . ASN A 1 105 ? 23.866 -13.075 -17.017 1.00 48.09 105 ASN A O 1
ATOM 798 N N . GLY A 1 106 ? 23.947 -10.904 -17.552 1.00 50.75 106 GLY A N 1
ATOM 799 C CA . GLY A 1 106 ? 24.513 -11.037 -18.898 1.00 50.75 106 GLY A CA 1
ATOM 800 C C . GLY A 1 106 ? 23.773 -11.888 -19.930 1.00 50.75 106 GLY A C 1
ATOM 801 O O . GLY A 1 106 ? 24.369 -12.180 -20.960 1.00 50.75 106 GLY A O 1
ATOM 802 N N . ASN A 1 107 ? 22.502 -12.243 -19.735 1.00 46.94 107 ASN A N 1
ATOM 803 C CA . ASN A 1 107 ? 21.689 -12.707 -20.860 1.00 46.94 107 ASN A CA 1
ATOM 804 C C . ASN A 1 107 ? 20.238 -12.236 -20.733 1.00 46.94 107 ASN A C 1
ATOM 806 O O . ASN A 1 107 ? 19.368 -12.903 -20.172 1.00 46.94 107 ASN A O 1
ATOM 810 N N . VAL A 1 108 ? 19.978 -11.039 -21.258 1.00 47.91 108 VAL A N 1
ATOM 811 C CA . VAL A 1 108 ? 18.614 -10.581 -21.508 1.00 47.91 108 VAL A CA 1
ATOM 812 C C . VAL A 1 108 ? 18.038 -11.444 -22.627 1.00 47.91 108 VAL A C 1
ATOM 814 O O . VAL A 1 108 ? 18.589 -11.499 -23.724 1.00 47.91 108 VAL A O 1
ATOM 817 N N . ALA A 1 109 ? 16.920 -12.126 -22.370 1.00 47.22 109 ALA A N 1
ATOM 818 C CA . ALA A 1 109 ? 16.080 -12.598 -23.460 1.00 47.22 109 ALA A CA 1
ATOM 819 C C . ALA A 1 109 ? 15.666 -11.342 -24.228 1.00 47.22 109 ALA A C 1
ATOM 821 O O . ALA A 1 109 ? 14.896 -10.534 -23.706 1.00 47.22 109 ALA A O 1
ATOM 822 N N . ALA A 1 110 ? 16.276 -11.127 -25.393 1.00 44.78 110 ALA A N 1
ATOM 823 C CA . ALA A 1 110 ? 16.015 -9.969 -26.220 1.00 44.78 110 ALA A CA 1
ATOM 824 C C . ALA A 1 110 ? 14.513 -9.927 -26.502 1.00 44.78 110 ALA A C 1
ATOM 826 O O . ALA A 1 110 ? 13.987 -10.726 -27.276 1.00 44.78 110 ALA A O 1
ATOM 827 N N . VAL A 1 111 ? 13.817 -8.991 -25.858 1.00 47.12 111 VAL A N 1
ATOM 828 C CA . VAL A 1 111 ? 12.560 -8.494 -26.393 1.00 47.12 111 VAL A CA 1
ATOM 829 C C . VAL A 1 111 ? 12.951 -7.898 -27.735 1.00 47.12 111 VAL A C 1
ATOM 831 O O . VAL A 1 111 ? 13.626 -6.868 -27.794 1.00 47.12 111 VAL A O 1
ATOM 834 N N . ALA A 1 112 ? 12.635 -8.614 -28.811 1.00 53.75 112 ALA A N 1
ATOM 835 C CA . ALA A 1 112 ? 12.797 -8.108 -30.157 1.00 53.75 112 ALA A CA 1
ATOM 836 C C . ALA A 1 112 ? 11.990 -6.807 -30.234 1.00 53.75 112 ALA A C 1
ATOM 838 O O . ALA A 1 112 ? 10.764 -6.835 -30.234 1.00 53.75 112 ALA A O 1
ATOM 839 N N . SER A 1 113 ? 12.695 -5.674 -30.252 1.00 51.78 113 SER A N 1
ATOM 840 C CA . SER A 1 113 ? 12.145 -4.322 -30.376 1.00 51.78 113 SER A CA 1
ATOM 841 C C . SER A 1 113 ? 11.582 -3.672 -29.098 1.00 51.78 113 SER A C 1
ATOM 843 O O . SER A 1 113 ? 10.417 -3.289 -29.046 1.00 51.78 113 SER A O 1
ATOM 845 N N . ALA A 1 114 ? 12.433 -3.414 -28.100 1.00 51.25 114 ALA A N 1
ATOM 846 C CA . ALA A 1 114 ? 12.240 -2.231 -27.252 1.00 51.25 114 ALA A CA 1
ATOM 847 C C . ALA A 1 114 ? 12.888 -1.008 -27.942 1.00 51.25 114 ALA A C 1
ATOM 849 O O . ALA A 1 114 ? 14.035 -1.123 -28.389 1.00 51.25 114 ALA A O 1
ATOM 850 N N . PRO A 1 115 ? 12.208 0.151 -28.062 1.00 49.41 115 PRO A N 1
ATOM 851 C CA . PRO A 1 115 ? 12.824 1.346 -28.624 1.00 49.41 115 PRO A CA 1
ATOM 852 C C . PRO A 1 115 ? 13.949 1.794 -27.693 1.00 49.41 115 PRO A C 1
ATOM 854 O O . PRO A 1 115 ? 13.727 2.148 -26.536 1.00 49.41 115 PRO A O 1
ATOM 857 N N . VAL A 1 116 ? 15.179 1.746 -28.194 1.00 56.47 116 VAL A N 1
ATOM 858 C CA . VAL A 1 116 ? 16.341 2.282 -27.492 1.00 56.47 116 VAL A CA 1
ATOM 859 C C . VAL A 1 116 ? 16.161 3.799 -27.408 1.00 56.47 116 VAL A C 1
ATOM 861 O O . VAL A 1 116 ? 16.386 4.506 -28.388 1.00 56.47 116 VAL A O 1
ATOM 864 N N . ILE A 1 117 ? 15.727 4.295 -26.248 1.00 56.22 117 ILE A N 1
ATOM 865 C CA . ILE A 1 117 ? 15.634 5.730 -25.961 1.00 56.22 117 ILE A CA 1
ATOM 866 C C . ILE A 1 117 ? 17.068 6.235 -25.789 1.00 56.22 117 ILE A C 1
ATOM 868 O O . ILE A 1 117 ? 17.661 6.134 -24.717 1.00 56.22 117 ILE A O 1
ATOM 872 N N . ARG A 1 118 ? 17.663 6.711 -26.884 1.00 58.91 118 ARG A N 1
ATOM 873 C CA . ARG A 1 118 ? 18.953 7.403 -26.871 1.00 58.91 118 ARG A CA 1
ATOM 874 C C . ARG A 1 118 ? 18.696 8.896 -26.789 1.00 58.91 118 ARG A C 1
ATOM 876 O O . ARG A 1 118 ? 17.986 9.455 -27.619 1.00 58.91 118 ARG A O 1
ATOM 883 N N . VAL A 1 119 ? 19.284 9.524 -25.780 1.00 56.34 119 VAL A N 1
ATOM 884 C CA . VAL A 1 119 ? 19.311 10.978 -25.649 1.00 56.34 119 VAL A CA 1
ATOM 885 C C . VAL A 1 119 ? 20.341 11.494 -26.648 1.00 56.34 119 VAL A C 1
ATOM 887 O O . VAL A 1 119 ? 21.541 11.409 -26.402 1.00 56.34 119 VAL A O 1
ATOM 890 N N . GLU A 1 120 ? 19.884 11.971 -27.804 1.00 60.19 120 GLU A N 1
ATOM 891 C CA . GLU A 1 120 ? 20.760 12.705 -28.715 1.00 60.19 120 GLU A CA 1
ATOM 892 C C . GLU A 1 120 ? 21.122 14.047 -28.073 1.00 60.19 120 GLU A C 1
ATOM 894 O O . GLU A 1 120 ? 20.245 14.806 -27.650 1.00 60.19 120 GLU A O 1
ATOM 899 N N . GLN A 1 121 ? 22.421 14.346 -27.978 1.00 62.47 121 GLN A N 1
ATOM 900 C CA . GLN A 1 121 ? 22.860 15.681 -27.592 1.00 62.47 121 GLN A CA 1
ATOM 901 C C . GLN A 1 121 ? 22.351 16.672 -28.638 1.00 62.47 121 GLN A C 1
ATOM 903 O O . GLN A 1 121 ? 22.644 16.537 -29.826 1.00 62.47 121 GLN A O 1
ATOM 908 N N . LYS A 1 122 ? 21.574 17.663 -28.193 1.00 59.41 122 LYS A N 1
ATOM 909 C CA . LYS A 1 122 ? 21.034 18.711 -29.058 1.00 59.41 122 LYS A CA 1
ATOM 910 C C . LYS A 1 122 ? 22.181 19.618 -29.507 1.00 59.41 122 LYS A C 1
ATOM 912 O O . LYS A 1 122 ? 22.551 20.556 -28.812 1.00 59.41 122 LYS A O 1
ATOM 917 N N . LEU A 1 123 ? 22.794 19.258 -30.627 1.00 66.06 123 LEU A N 1
ATOM 918 C CA . LEU A 1 123 ? 23.834 20.035 -31.291 1.00 66.06 123 LEU A CA 1
ATOM 919 C C . LEU A 1 123 ? 23.190 21.250 -31.958 1.00 66.06 123 LEU A C 1
ATOM 921 O O . LEU A 1 123 ? 22.130 21.118 -32.569 1.00 66.06 123 LEU A O 1
ATOM 925 N N . ASP A 1 124 ? 23.833 22.414 -31.870 1.00 67.56 124 ASP A N 1
ATOM 926 C CA . ASP A 1 124 ? 23.369 23.589 -32.599 1.00 67.56 124 ASP A CA 1
ATOM 927 C C . ASP A 1 124 ? 23.401 23.349 -34.112 1.00 67.56 124 ASP A C 1
ATOM 929 O O . ASP A 1 124 ? 24.234 22.614 -34.668 1.00 67.56 124 ASP A O 1
ATOM 933 N N . LYS A 1 125 ? 22.469 24.015 -34.784 1.00 66.12 125 LYS A N 1
ATOM 934 C CA . LYS A 1 125 ? 22.238 23.930 -36.219 1.00 66.12 125 LYS A CA 1
ATOM 935 C C . LYS A 1 125 ? 23.536 24.167 -37.006 1.00 66.12 125 LYS A C 1
ATOM 937 O O . LYS A 1 125 ? 24.194 25.191 -36.850 1.00 66.12 125 LYS A O 1
ATOM 942 N N . GLY A 1 126 ? 23.915 23.204 -37.851 1.00 70.38 126 GLY A N 1
ATOM 943 C CA . GLY A 1 126 ? 25.126 23.252 -38.688 1.00 70.38 126 GLY A CA 1
ATOM 944 C C . GLY A 1 126 ? 26.380 22.576 -38.108 1.00 70.38 126 GLY A C 1
ATOM 945 O O . GLY A 1 126 ? 27.275 22.213 -38.878 1.00 70.38 126 GLY A O 1
ATOM 946 N N . ILE A 1 127 ? 26.445 22.298 -36.798 1.00 78.00 127 ILE A N 1
ATOM 947 C CA . ILE A 1 127 ? 27.605 21.611 -36.190 1.00 78.00 127 ILE A CA 1
ATOM 948 C C . ILE A 1 127 ? 27.760 20.185 -36.741 1.00 78.00 127 ILE A C 1
ATOM 950 O O . ILE A 1 127 ? 28.880 19.739 -37.004 1.00 78.00 127 ILE A O 1
ATOM 954 N N . GLY A 1 128 ? 26.651 19.480 -36.984 1.00 76.62 128 GLY A N 1
ATOM 955 C CA . GLY A 1 128 ? 26.674 18.130 -37.559 1.00 76.62 128 GLY A CA 1
ATOM 956 C C . GLY A 1 128 ? 27.330 18.078 -38.945 1.00 76.62 128 GLY A C 1
ATOM 957 O O . GLY A 1 128 ? 28.147 17.196 -39.214 1.00 76.62 128 GLY A O 1
ATOM 958 N N . PHE A 1 129 ? 27.058 19.069 -39.803 1.00 79.38 129 PHE A N 1
ATOM 959 C CA . PHE A 1 129 ? 27.681 19.158 -41.127 1.00 79.38 129 PHE A CA 1
ATOM 960 C C . PHE A 1 129 ? 29.178 19.471 -41.037 1.00 79.38 129 PHE A C 1
ATOM 962 O O . PHE A 1 129 ? 29.980 18.850 -41.733 1.00 79.38 129 PHE A O 1
ATOM 969 N N . ALA A 1 130 ? 29.579 20.370 -40.135 1.00 83.56 130 ALA A N 1
ATOM 970 C CA . ALA A 1 130 ? 30.992 20.670 -39.914 1.00 83.56 130 ALA A CA 1
ATOM 971 C C . ALA A 1 130 ? 31.776 19.426 -39.453 1.00 83.56 130 ALA A C 1
ATOM 973 O O . ALA A 1 130 ? 32.880 19.171 -39.940 1.00 83.56 130 ALA A O 1
ATOM 974 N N . ARG A 1 131 ? 31.198 18.606 -38.562 1.00 84.75 131 ARG A N 1
ATOM 975 C CA . ARG A 1 131 ? 31.803 17.336 -38.120 1.00 84.75 131 ARG A CA 1
ATOM 976 C C . ARG A 1 131 ? 31.905 16.318 -39.253 1.00 84.75 131 ARG A C 1
ATOM 978 O O . ARG A 1 131 ? 32.930 15.645 -39.370 1.00 84.75 131 ARG A O 1
ATOM 985 N N . PHE A 1 132 ? 30.887 16.240 -40.108 1.00 80.88 132 PHE A N 1
ATOM 986 C CA . PHE A 1 132 ? 30.906 15.405 -41.307 1.00 80.88 132 PHE A CA 1
ATOM 987 C C . PHE A 1 132 ? 32.006 15.831 -42.284 1.00 80.88 132 PHE A C 1
ATOM 989 O O . PHE A 1 132 ? 32.860 15.016 -42.634 1.00 80.88 132 PHE A O 1
ATOM 996 N N . ALA A 1 133 ? 32.052 17.114 -42.648 1.00 82.19 133 ALA A N 1
ATOM 997 C CA . ALA A 1 133 ? 33.063 17.663 -43.547 1.00 82.19 133 ALA A CA 1
ATOM 998 C C . ALA A 1 133 ? 34.483 17.474 -42.992 1.00 82.19 133 ALA A C 1
ATOM 1000 O O . ALA A 1 133 ? 35.380 17.055 -43.720 1.00 82.19 133 ALA A O 1
ATOM 1001 N N . LYS A 1 134 ? 34.681 17.697 -41.686 1.00 84.25 134 LYS A N 1
ATOM 1002 C CA . LYS A 1 134 ? 35.967 17.463 -41.015 1.00 84.25 134 LYS A CA 1
ATOM 1003 C C . LYS A 1 134 ? 36.379 15.991 -41.058 1.00 84.25 134 LYS A C 1
ATOM 1005 O O . LYS A 1 134 ? 37.538 15.703 -41.338 1.00 84.25 134 LYS A O 1
ATOM 1010 N N . SER A 1 135 ? 35.447 15.073 -40.803 1.00 83.44 135 SER A N 1
ATOM 1011 C CA . SER A 1 135 ? 35.720 13.629 -40.834 1.00 83.44 135 SER A CA 1
ATOM 1012 C C . SER A 1 135 ? 36.057 13.159 -42.251 1.00 83.44 135 SER A C 1
ATOM 1014 O O . SER A 1 135 ? 36.980 12.371 -42.435 1.00 83.44 135 SER A O 1
ATOM 1016 N N . LEU A 1 136 ? 35.373 13.703 -43.262 1.00 83.00 136 LEU A N 1
ATOM 1017 C CA . LEU A 1 136 ? 35.632 13.399 -44.667 1.00 83.00 136 LEU A CA 1
ATOM 1018 C C . LEU A 1 136 ? 36.963 13.985 -45.159 1.00 83.00 136 LEU A C 1
ATOM 1020 O O . LEU A 1 136 ? 37.705 13.310 -45.872 1.00 83.00 136 LEU A O 1
ATOM 1024 N N . ALA A 1 137 ? 37.292 15.213 -44.752 1.00 83.50 137 ALA A N 1
ATOM 1025 C CA . ALA A 1 137 ? 38.560 15.858 -45.082 1.00 83.50 137 ALA A CA 1
ATOM 1026 C C . ALA A 1 137 ? 39.748 15.147 -44.415 1.00 83.50 137 ALA A C 1
ATOM 1028 O O . ALA A 1 137 ? 40.764 14.903 -45.064 1.00 83.50 137 ALA A O 1
ATOM 1029 N N . ALA A 1 138 ? 39.602 14.752 -43.145 1.00 82.75 138 ALA A N 1
ATOM 1030 C CA . ALA A 1 138 ? 40.611 13.984 -42.415 1.00 82.75 138 ALA A CA 1
ATOM 1031 C C . ALA A 1 138 ? 40.876 12.611 -43.054 1.00 82.75 138 ALA A C 1
ATOM 1033 O O . ALA A 1 138 ? 42.013 12.147 -43.062 1.00 82.75 138 ALA A O 1
ATOM 1034 N N . ALA A 1 139 ? 39.845 12.006 -43.641 1.00 83.25 139 ALA A N 1
ATOM 1035 C CA . ALA A 1 139 ? 39.921 10.744 -44.365 1.00 83.25 139 ALA A CA 1
ATOM 1036 C C . ALA A 1 139 ? 40.229 10.897 -45.866 1.00 83.25 139 ALA A C 1
ATOM 1038 O O . ALA A 1 139 ? 40.062 9.951 -46.633 1.00 83.25 139 ALA A O 1
ATOM 1039 N N . LYS A 1 140 ? 40.620 12.097 -46.325 1.00 79.62 140 LYS A N 1
ATOM 1040 C CA . LYS A 1 140 ? 40.953 12.384 -47.735 1.00 79.62 140 LYS A CA 1
ATOM 1041 C C . LYS A 1 140 ? 39.867 11.939 -48.732 1.00 79.62 140 LYS A C 1
ATOM 1043 O O . LYS A 1 140 ? 40.169 11.524 -49.847 1.00 79.62 140 LYS A O 1
ATOM 1048 N N . GLY A 1 141 ? 38.597 12.012 -48.330 1.00 70.50 141 GLY A N 1
ATOM 1049 C CA . GLY A 1 141 ? 37.451 11.599 -49.148 1.00 70.50 141 GLY A CA 1
ATOM 1050 C C . GLY A 1 141 ? 37.111 10.104 -49.096 1.00 70.50 141 GLY A C 1
ATOM 1051 O O . GLY A 1 141 ? 36.106 9.690 -49.679 1.00 70.50 141 GLY A O 1
ATOM 1052 N N . VAL A 1 142 ? 37.885 9.284 -48.378 1.00 81.25 142 VAL A N 1
ATOM 1053 C CA . VAL A 1 142 ? 37.612 7.853 -48.203 1.00 81.25 142 VAL A CA 1
ATOM 1054 C C . VAL A 1 142 ? 36.568 7.657 -47.104 1.00 81.25 142 VAL A C 1
ATOM 1056 O O . VAL A 1 142 ? 36.787 7.941 -45.931 1.00 81.25 142 VAL A O 1
ATOM 1059 N N . ARG A 1 143 ? 35.390 7.154 -47.478 1.00 74.81 143 ARG A N 1
ATOM 1060 C CA . ARG A 1 143 ? 34.220 7.071 -46.582 1.00 74.81 143 ARG A CA 1
ATOM 1061 C C . ARG A 1 143 ? 34.390 6.100 -45.414 1.00 74.81 143 ARG A C 1
ATOM 1063 O O . ARG A 1 143 ? 33.922 6.389 -44.317 1.00 74.81 143 ARG A O 1
ATOM 1070 N N . SER A 1 144 ? 35.030 4.955 -45.647 1.00 78.12 144 SER A N 1
ATOM 1071 C CA . SER A 1 144 ? 35.295 3.958 -44.601 1.00 78.12 144 SER A CA 1
ATOM 1072 C C . SER A 1 144 ? 36.195 4.537 -43.514 1.00 78.12 144 SER A C 1
ATOM 1074 O O . SER A 1 144 ? 35.869 4.448 -42.335 1.00 78.12 144 SER A O 1
ATOM 1076 N N . GLU A 1 145 ? 37.255 5.231 -43.922 1.00 80.19 145 GLU A N 1
ATOM 1077 C CA . GLU A 1 145 ? 38.154 5.934 -43.008 1.00 80.19 145 GLU A CA 1
ATOM 1078 C C . GLU A 1 145 ? 37.455 7.123 -42.335 1.00 80.19 145 GLU A C 1
ATOM 1080 O O . GLU A 1 145 ? 37.632 7.344 -41.141 1.00 80.19 145 GLU A O 1
ATOM 1085 N N . ALA A 1 146 ? 36.584 7.850 -43.044 1.00 81.56 146 ALA A N 1
ATOM 1086 C CA . ALA A 1 146 ? 35.808 8.946 -42.458 1.00 81.56 146 ALA A CA 1
ATOM 1087 C C . ALA A 1 146 ? 34.883 8.452 -41.337 1.00 81.56 146 ALA A C 1
ATOM 1089 O O . ALA A 1 146 ? 34.722 9.126 -40.319 1.00 81.56 146 ALA A O 1
ATOM 1090 N N . LEU A 1 147 ? 34.302 7.262 -41.501 1.00 81.12 147 LEU A N 1
ATOM 1091 C CA . LEU A 1 147 ? 33.486 6.604 -40.486 1.00 81.12 147 LEU A CA 1
ATOM 1092 C C . LEU A 1 147 ? 34.323 6.185 -39.270 1.00 81.12 147 LEU A C 1
ATOM 1094 O O . LEU A 1 147 ? 33.870 6.348 -38.136 1.00 81.12 147 LEU A O 1
ATOM 1098 N N . GLU A 1 148 ? 35.543 5.695 -39.475 1.00 82.19 148 GLU A N 1
ATOM 1099 C CA . GLU A 1 148 ? 36.469 5.380 -38.380 1.00 82.19 148 GLU A CA 1
ATOM 1100 C C . GLU A 1 148 ? 36.925 6.637 -37.628 1.00 82.19 148 GLU A C 1
ATOM 1102 O O . GLU A 1 148 ? 36.894 6.668 -36.395 1.00 82.19 148 GLU A O 1
ATOM 1107 N N . VAL A 1 149 ? 37.256 7.710 -38.352 1.00 84.00 149 VAL A N 1
ATOM 1108 C CA . VAL A 1 149 ? 37.596 9.019 -37.775 1.00 84.00 149 VAL A CA 1
ATOM 1109 C C . VAL A 1 149 ? 36.419 9.582 -36.979 1.00 84.00 149 VAL A C 1
ATOM 1111 O O . VAL A 1 149 ? 36.608 10.041 -35.852 1.00 84.00 149 VAL A O 1
ATOM 1114 N N . ALA A 1 150 ? 35.199 9.498 -37.513 1.00 84.19 150 ALA A N 1
ATOM 1115 C CA . ALA A 1 150 ? 33.996 9.953 -36.824 1.00 84.19 150 ALA A CA 1
ATOM 1116 C C . ALA A 1 150 ? 33.718 9.147 -35.548 1.00 84.19 150 ALA A C 1
ATOM 1118 O O . ALA A 1 150 ? 33.371 9.733 -34.526 1.00 84.19 150 ALA A O 1
ATOM 1119 N N . ARG A 1 151 ? 33.928 7.825 -35.563 1.00 84.00 151 ARG A N 1
ATOM 1120 C CA . ARG A 1 151 ? 33.802 6.983 -34.360 1.00 84.00 151 ARG A CA 1
ATOM 1121 C C . ARG A 1 151 ? 34.840 7.314 -33.298 1.00 84.00 151 ARG A C 1
ATOM 1123 O O . ARG A 1 151 ? 34.519 7.297 -32.114 1.00 84.00 151 ARG A O 1
ATOM 1130 N N . ARG A 1 152 ? 36.071 7.621 -33.713 1.00 84.62 152 ARG A N 1
ATOM 1131 C CA . ARG A 1 152 ? 37.161 7.971 -32.796 1.00 84.62 152 ARG A CA 1
ATOM 1132 C C . ARG A 1 152 ? 36.986 9.363 -32.191 1.00 84.62 152 ARG A C 1
ATOM 1134 O O . ARG A 1 152 ? 37.272 9.553 -31.015 1.00 84.62 152 ARG A O 1
ATOM 1141 N N . GLN A 1 153 ? 36.559 10.333 -32.995 1.00 82.94 153 GLN A N 1
ATOM 1142 C CA . GLN A 1 153 ? 36.503 11.741 -32.600 1.00 82.94 153 GLN A CA 1
ATOM 1143 C C . GLN A 1 153 ? 35.148 12.149 -32.005 1.00 82.94 153 GLN A C 1
ATOM 1145 O O . GLN A 1 153 ? 35.094 13.068 -31.189 1.00 82.94 153 GLN A O 1
ATOM 1150 N N . TYR A 1 154 ? 34.068 11.485 -32.418 1.00 82.00 154 TYR A N 1
ATOM 1151 C CA . TYR A 1 154 ? 32.690 11.812 -32.055 1.00 82.00 154 TYR A CA 1
ATOM 1152 C C . TYR A 1 154 ? 31.909 10.532 -31.710 1.00 82.00 154 TYR A C 1
ATOM 1154 O O . TYR A 1 154 ? 31.010 10.144 -32.458 1.00 82.00 154 TYR A O 1
ATOM 1162 N N . PRO A 1 155 ? 32.248 9.843 -30.605 1.00 77.00 155 PRO A N 1
ATOM 1163 C CA . PRO A 1 155 ? 31.623 8.568 -30.244 1.00 77.00 155 PRO A CA 1
ATOM 1164 C C . PRO A 1 155 ? 30.116 8.689 -29.965 1.00 77.00 155 PRO A C 1
ATOM 1166 O O . PRO A 1 155 ? 29.367 7.770 -30.288 1.00 77.00 155 PRO A O 1
ATOM 1169 N N . ASP A 1 156 ? 29.669 9.834 -29.446 1.00 77.75 156 ASP A N 1
ATOM 1170 C CA . ASP A 1 156 ? 28.270 10.075 -29.060 1.00 77.75 156 ASP A CA 1
ATOM 1171 C C . ASP A 1 156 ? 27.394 10.617 -30.209 1.00 77.75 156 ASP A C 1
ATOM 1173 O O . ASP A 1 156 ? 26.188 10.806 -30.049 1.00 77.75 156 ASP A O 1
ATOM 1177 N N . ASP A 1 157 ? 27.977 10.872 -31.386 1.00 76.06 157 ASP A N 1
ATOM 1178 C CA . ASP A 1 157 ? 27.281 11.465 -32.533 1.00 76.06 157 ASP A CA 1
ATOM 1179 C C . ASP A 1 157 ? 26.721 10.376 -33.463 1.00 76.06 157 ASP A C 1
ATOM 1181 O O . ASP A 1 157 ? 27.285 10.022 -34.505 1.00 76.06 157 ASP A O 1
ATOM 1185 N N . SER A 1 158 ? 25.590 9.803 -33.044 1.00 74.88 158 SER A N 1
ATOM 1186 C CA . SER A 1 158 ? 24.973 8.665 -33.733 1.00 74.88 158 SER A CA 1
ATOM 1187 C C . SER A 1 158 ? 24.473 9.017 -35.141 1.00 74.88 158 SER A C 1
ATOM 1189 O O . SER A 1 158 ? 24.570 8.201 -36.065 1.00 74.88 158 SER A O 1
ATOM 1191 N N . ARG A 1 159 ? 24.019 10.264 -35.329 1.00 73.56 159 ARG A N 1
ATOM 1192 C CA . ARG A 1 159 ? 23.566 10.798 -36.616 1.00 73.56 159 ARG A CA 1
ATOM 1193 C C . ARG A 1 159 ? 24.723 10.912 -37.601 1.00 73.56 159 ARG A C 1
ATOM 1195 O O . ARG A 1 159 ? 24.578 10.473 -38.740 1.00 73.56 159 ARG A O 1
ATOM 1202 N N . LEU A 1 160 ? 25.884 11.412 -37.171 1.00 80.31 160 LEU A N 1
ATOM 1203 C CA . LEU A 1 160 ? 27.092 11.451 -38.000 1.00 80.31 160 LEU A CA 1
ATOM 1204 C C . LEU A 1 160 ? 27.514 10.049 -38.461 1.00 80.31 160 LEU A C 1
ATOM 1206 O O . LEU A 1 160 ? 27.808 9.842 -39.641 1.00 80.31 160 LEU A O 1
ATOM 1210 N N . HIS A 1 161 ? 27.513 9.068 -37.552 1.00 82.56 161 HIS A N 1
ATOM 1211 C CA . HIS A 1 161 ? 27.865 7.686 -37.903 1.00 82.56 161 HIS A CA 1
ATOM 1212 C C . HIS A 1 161 ? 26.854 7.077 -38.870 1.00 82.56 161 HIS A C 1
ATOM 1214 O O . HIS A 1 161 ? 27.245 6.345 -39.778 1.00 82.56 161 HIS A O 1
ATOM 1220 N N . HIS A 1 162 ? 25.566 7.381 -38.692 1.00 80.38 162 HIS A N 1
ATOM 1221 C CA . HIS A 1 162 ? 24.517 6.930 -39.596 1.00 80.38 162 HIS A CA 1
ATOM 1222 C C . HIS A 1 162 ? 24.682 7.539 -40.992 1.00 80.38 162 HIS A C 1
ATOM 1224 O O . HIS A 1 162 ? 24.655 6.793 -41.960 1.00 80.38 162 HIS A O 1
ATOM 1230 N N . VAL A 1 163 ? 24.938 8.845 -41.115 1.00 76.44 163 VAL A N 1
ATOM 1231 C CA . VAL A 1 163 ? 25.144 9.517 -42.415 1.00 76.44 163 VAL A CA 1
ATOM 1232 C C . VAL A 1 163 ? 26.369 8.973 -43.160 1.00 76.44 163 VAL A C 1
ATOM 1234 O O . VAL A 1 163 ? 26.339 8.830 -44.379 1.00 76.44 163 VAL A O 1
ATOM 1237 N N . LEU A 1 164 ? 27.440 8.614 -42.447 1.00 78.81 164 LEU A N 1
ATOM 1238 C CA . LEU A 1 164 ? 28.627 8.001 -43.058 1.00 78.81 164 LEU A CA 1
ATOM 1239 C C . LEU A 1 164 ? 28.425 6.518 -43.425 1.00 78.81 164 LEU A C 1
ATOM 1241 O O . LEU A 1 164 ? 29.074 6.025 -44.348 1.00 78.81 164 LEU A O 1
ATOM 1245 N N . LYS A 1 165 ? 27.541 5.801 -42.715 1.00 77.12 165 LYS A N 1
ATOM 1246 C CA . LYS A 1 165 ? 27.257 4.367 -42.919 1.00 77.12 165 LYS A CA 1
ATOM 1247 C C . LYS A 1 165 ? 26.176 4.117 -43.973 1.00 77.12 165 LYS A C 1
ATOM 1249 O O . LYS A 1 165 ? 26.299 3.196 -44.778 1.00 77.12 165 LYS A O 1
ATOM 1254 N N . SER A 1 166 ? 25.102 4.896 -43.928 1.00 65.94 166 SER A N 1
ATOM 1255 C CA . SER A 1 166 ? 23.966 4.840 -44.839 1.00 65.94 166 SER A CA 1
ATOM 1256 C C . SER A 1 166 ? 24.391 5.501 -46.137 1.00 65.94 166 SER A C 1
ATOM 1258 O O . SER A 1 166 ? 24.366 6.720 -46.261 1.00 65.94 166 SER A O 1
ATOM 1260 N N . ALA A 1 167 ? 24.876 4.692 -47.075 1.00 52.09 167 ALA A N 1
ATOM 1261 C CA . ALA A 1 167 ? 25.337 5.145 -48.375 1.00 52.09 167 ALA A CA 1
ATOM 1262 C C . ALA A 1 167 ? 24.352 6.156 -48.990 1.00 52.09 167 ALA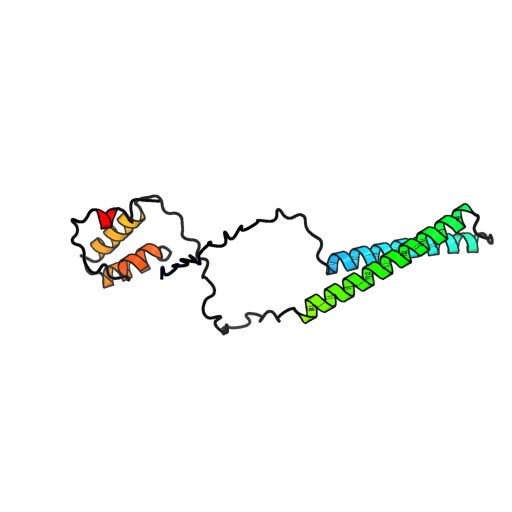 A C 1
ATOM 1264 O O . ALA A 1 167 ? 23.249 5.780 -49.382 1.00 52.09 167 ALA A O 1
ATOM 1265 N N . VAL A 1 168 ? 24.763 7.423 -49.121 1.00 52.22 168 VAL A N 1
ATOM 1266 C CA . VAL A 1 168 ? 24.168 8.337 -50.103 1.00 52.22 168 VAL A CA 1
ATOM 1267 C C . VAL A 1 168 ? 24.486 7.741 -51.474 1.00 52.22 168 VAL A C 1
ATOM 1269 O O . VAL A 1 168 ? 25.558 7.951 -52.044 1.00 52.22 168 VAL A O 1
ATOM 1272 N N . GLY A 1 169 ? 23.595 6.872 -51.940 1.00 45.38 169 GLY A N 1
ATOM 1273 C CA . GLY A 1 169 ? 23.489 6.468 -53.329 1.00 45.38 169 GLY A CA 1
ATOM 1274 C C . GLY A 1 169 ? 22.637 7.503 -54.055 1.00 45.38 169 GLY A C 1
ATOM 1275 O O . GLY A 1 169 ? 21.491 7.706 -53.676 1.00 45.38 169 GLY A O 1
ATOM 1276 N N . ALA A 1 170 ? 23.221 8.100 -55.096 1.00 41.16 170 ALA A N 1
ATOM 1277 C CA . ALA A 1 170 ? 22.671 9.117 -55.999 1.00 41.16 170 ALA A CA 1
ATOM 1278 C C . ALA A 1 170 ? 22.580 10.550 -55.433 1.00 41.16 170 ALA A C 1
ATOM 1280 O O . ALA A 1 170 ? 21.742 10.865 -54.599 1.00 41.16 170 ALA A O 1
ATOM 1281 N N . GLY A 1 171 ? 23.431 11.438 -55.958 1.00 37.06 171 GLY A N 1
ATOM 1282 C CA . GLY A 1 171 ? 23.327 12.884 -55.759 1.00 37.06 171 GLY A CA 1
ATOM 1283 C C . GLY A 1 171 ? 24.691 13.557 -55.692 1.00 37.06 171 GLY A C 1
ATOM 1284 O O . GLY A 1 171 ? 25.394 13.468 -54.695 1.00 37.06 171 GLY A O 1
ATOM 1285 N N . THR A 1 172 ? 25.083 14.206 -56.779 1.00 43.53 172 THR A N 1
ATOM 1286 C CA . THR A 1 172 ? 26.262 15.077 -56.882 1.00 43.53 172 THR A CA 1
ATOM 1287 C C . THR A 1 172 ? 26.206 16.209 -55.831 1.00 43.53 172 THR A C 1
ATOM 1289 O O . THR A 1 172 ? 25.126 16.591 -55.382 1.00 43.53 172 THR A O 1
ATOM 1292 N N . THR A 1 173 ? 27.360 16.789 -55.464 1.00 50.81 173 THR A N 1
ATOM 1293 C CA . THR A 1 173 ? 27.511 17.923 -54.517 1.00 50.81 173 THR A CA 1
ATOM 1294 C C . THR A 1 173 ? 26.737 19.201 -54.898 1.00 50.81 173 THR A C 1
ATOM 1296 O O . THR A 1 173 ? 26.827 20.207 -54.194 1.00 50.81 173 THR A O 1
ATOM 1299 N N . THR A 1 174 ? 25.992 19.197 -56.002 1.00 48.94 174 THR A N 1
ATOM 1300 C CA . THR A 1 174 ? 25.265 20.355 -56.538 1.00 48.94 174 THR A CA 1
ATOM 1301 C C . THR A 1 174 ? 23.769 20.366 -56.186 1.00 48.94 174 THR A C 1
ATOM 1303 O O . THR A 1 174 ? 23.094 21.335 -56.510 1.00 48.94 174 THR A O 1
ATOM 1306 N N . ASP A 1 175 ? 23.225 19.336 -55.526 1.00 40.44 175 ASP A N 1
ATOM 1307 C CA . ASP A 1 175 ? 21.765 19.210 -55.354 1.00 40.44 175 ASP A CA 1
ATOM 1308 C C . ASP A 1 175 ? 21.209 19.914 -54.083 1.00 40.44 175 ASP A C 1
ATOM 1310 O O . ASP A 1 175 ? 21.520 19.504 -52.971 1.00 40.44 175 ASP A O 1
ATOM 1314 N N . PRO A 1 176 ? 20.350 20.947 -54.153 1.00 51.47 176 PRO A N 1
ATOM 1315 C CA . PRO A 1 176 ? 19.874 21.680 -52.965 1.00 51.47 176 PRO A CA 1
ATOM 1316 C C . PRO A 1 176 ? 19.198 20.805 -51.890 1.00 51.47 176 PRO A C 1
ATOM 1318 O O . PRO A 1 176 ? 19.144 21.174 -50.715 1.00 51.47 176 PRO A O 1
ATOM 1321 N N . GLN A 1 177 ? 18.717 19.620 -52.276 1.00 51.53 177 GLN A N 1
ATOM 1322 C CA . GLN A 1 177 ? 18.026 18.682 -51.396 1.00 51.53 177 GLN A CA 1
ATOM 1323 C C . GLN A 1 177 ? 18.955 17.982 -50.379 1.00 51.53 177 GLN A C 1
ATOM 1325 O O . GLN A 1 177 ? 18.475 17.564 -49.326 1.00 51.53 177 GLN A O 1
ATOM 1330 N N . TRP A 1 178 ? 20.275 17.894 -50.623 1.00 53.28 178 TRP A N 1
ATOM 1331 C CA . TRP A 1 178 ? 21.218 17.290 -49.658 1.00 53.28 178 TRP A CA 1
ATOM 1332 C C . TRP A 1 178 ? 21.559 18.221 -48.484 1.00 53.28 178 TRP A C 1
ATOM 1334 O O . TRP A 1 178 ? 21.810 17.752 -47.374 1.00 53.28 178 TRP A O 1
ATOM 1344 N N . ALA A 1 179 ? 21.542 19.538 -48.704 1.00 52.66 179 ALA A N 1
ATOM 1345 C CA . ALA A 1 179 ? 21.815 20.531 -47.666 1.00 52.66 179 ALA A CA 1
ATOM 1346 C C . ALA A 1 179 ? 20.599 20.768 -46.749 1.00 52.66 179 ALA A C 1
ATOM 1348 O O . ALA A 1 179 ? 20.767 21.020 -45.554 1.00 52.66 179 ALA A O 1
ATOM 1349 N N . GLY A 1 180 ? 19.377 20.622 -47.280 1.00 52.50 180 GLY A N 1
ATOM 1350 C CA . GLY A 1 180 ? 18.135 20.875 -46.539 1.00 52.50 180 GLY A CA 1
ATOM 1351 C C . GLY A 1 180 ? 17.960 19.985 -45.306 1.00 52.50 180 GLY A C 1
ATOM 1352 O O . GLY A 1 180 ? 17.569 20.461 -44.244 1.00 52.50 180 GLY A O 1
ATOM 1353 N N . SER A 1 181 ? 18.357 18.711 -45.380 1.00 54.47 181 SER A N 1
ATOM 1354 C CA . SER A 1 181 ? 18.263 17.778 -44.243 1.00 54.47 181 SER A CA 1
ATOM 1355 C C . SER A 1 181 ? 19.292 18.029 -43.126 1.00 54.47 181 SER A C 1
ATOM 1357 O O . SER A 1 181 ? 19.283 17.323 -42.113 1.00 54.47 181 SER A O 1
ATOM 1359 N N . LEU A 1 182 ? 20.189 19.005 -43.299 1.00 52.50 182 LEU A N 1
ATOM 1360 C CA . LEU A 1 182 ? 21.186 19.426 -42.308 1.00 52.50 182 LEU A CA 1
ATOM 1361 C C . LEU A 1 182 ? 20.986 20.875 -41.832 1.00 52.50 182 LEU A C 1
ATOM 1363 O O . LEU A 1 182 ? 21.584 21.265 -40.829 1.00 52.50 182 LEU A O 1
ATOM 1367 N N . SER A 1 183 ? 20.154 21.662 -42.523 1.00 53.81 183 SER A N 1
ATOM 1368 C CA . SER A 1 183 ? 19.878 23.068 -42.217 1.00 53.81 183 SER A CA 1
ATOM 1369 C C . SER A 1 183 ? 18.459 23.323 -41.716 1.00 53.81 183 SER A C 1
ATOM 1371 O O . SER A 1 183 ? 18.033 24.475 -41.718 1.00 53.81 183 SER A O 1
ATOM 1373 N N . GLU A 1 184 ? 17.710 22.318 -41.279 1.00 49.09 184 GLU A N 1
ATOM 1374 C CA . GLU A 1 184 ? 16.436 22.514 -40.583 1.00 49.09 184 GLU A CA 1
ATOM 1375 C C . GLU A 1 184 ? 16.366 21.624 -39.342 1.00 49.09 184 GLU A C 1
ATOM 1377 O O . GLU A 1 184 ? 16.658 20.431 -39.408 1.00 49.09 184 GLU A O 1
ATOM 1382 N N . TYR A 1 185 ? 15.980 22.280 -38.239 1.00 40.62 185 TYR A N 1
ATOM 1383 C CA . TYR A 1 185 ? 16.063 21.902 -36.821 1.00 40.62 185 TYR A CA 1
ATOM 1384 C C . TYR A 1 185 ? 17.438 22.012 -36.161 1.00 40.62 185 TYR A C 1
ATOM 1386 O O . TYR A 1 185 ? 18.316 21.156 -36.392 1.00 40.62 185 TYR A O 1
#

Radius of gyration: 34.61 Å; chains: 1; bounding box: 66×37×100 Å

Sequence (185 aa):
KPVVKIASSAGAAAQSTTVFHKEKTIMNIGEQIKSFENKRAALAASLEEVMTKAAEEGRTLDVEEEEHYDNTAAEIRQVDAHLKRLRELEAGKAATAQPVKQAGNGNVAAVASAPVIRVEQKLDKGIGFARFAKSLAAAKGVRSEALEVARRQYPDDSRLHHVLKSAVGAGTTTDPQWAGSLSEY

Secondary structure (DSSP, 8-state):
----------------------------HHHHHHHHHHHHHHHHHHHHHHHHHHHHTT----HHHHHHHHHHHHHHHHHHHHHHHHHHHHHHHHHHPPP-----SS-----TT---------PPTTHHHHHHHHHHHHTTT-HHHHHHHHHHH-TT-HHHHHHHHS---S--TT-HHHHHTTS--

pLDDT: mean 70.99, std 18.4, range [37.06, 95.0]

Organism: Escherichia coli (NCBI:txid562)

Foldseek 3Di:
DDDDDPPPPPDPPPPPPPPPPPDPPPDDLVRVLVVLVVVLVVLVVVLVVLVVVCVVVVHDDDPVVVVVNVVSVVVSVVSVVVSVVSVVVVVVCVVVDDDDPPPPDDDDPDPPDDPPPQDQDPDPQPVLVVLLVVLCVVVVNDLVSSLVSCCVVPVRHVVSNCVSVVDPDDDDPPDPVVVVVRHDD